Protein AF-A0A9X0GAI3-F1 (afdb_monomer)

Radius of gyration: 26.81 Å; Cα contacts (8 Å, |Δi|>4): 222; chains: 1; bounding box: 51×30×82 Å

pLDDT: mean 95.42, std 4.91, range [60.75, 98.5]

Mean predicted aligned error: 5.27 Å

Organism: Bacillus cereus (NCBI:txid1396)

Structure (mmCIF, N/CA/C/O backbone):
data_AF-A0A9X0GAI3-F1
#
_entry.id   AF-A0A9X0GAI3-F1
#
loop_
_atom_site.group_PDB
_atom_site.id
_atom_site.type_symbol
_atom_site.label_atom_id
_atom_site.label_alt_id
_atom_site.label_comp_id
_atom_site.label_asym_id
_atom_site.label_entity_id
_atom_site.label_seq_id
_atom_site.pdbx_PDB_ins_code
_atom_site.Cartn_x
_atom_site.Cartn_y
_atom_site.Cartn_z
_atom_site.occupancy
_atom_site.B_iso_or_equiv
_atom_site.auth_seq_id
_atom_site.auth_comp_id
_atom_site.auth_asym_id
_atom_site.auth_atom_id
_atom_site.pdbx_PDB_model_num
ATOM 1 N N . MET A 1 1 ? -2.674 -3.480 44.545 1.00 64.19 1 MET A N 1
ATOM 2 C CA . MET A 1 1 ? -3.752 -3.477 43.538 1.00 64.19 1 MET A CA 1
ATOM 3 C C . MET A 1 1 ? -3.416 -4.522 42.493 1.00 64.19 1 MET A C 1
ATOM 5 O O . MET A 1 1 ? -2.247 -4.617 42.133 1.00 64.19 1 MET A O 1
ATOM 9 N N . ASN A 1 2 ? -4.380 -5.349 42.086 1.00 85.00 2 ASN A N 1
ATOM 10 C CA . ASN A 1 2 ? -4.152 -6.353 41.046 1.00 85.00 2 ASN A CA 1
ATOM 11 C C . ASN A 1 2 ? -3.704 -5.646 39.747 1.00 85.00 2 ASN A C 1
ATOM 13 O O . ASN A 1 2 ? -4.375 -4.708 39.315 1.00 85.00 2 ASN A O 1
ATOM 17 N N . LYS A 1 3 ? -2.564 -6.062 39.170 1.00 90.12 3 LYS A N 1
ATOM 18 C CA 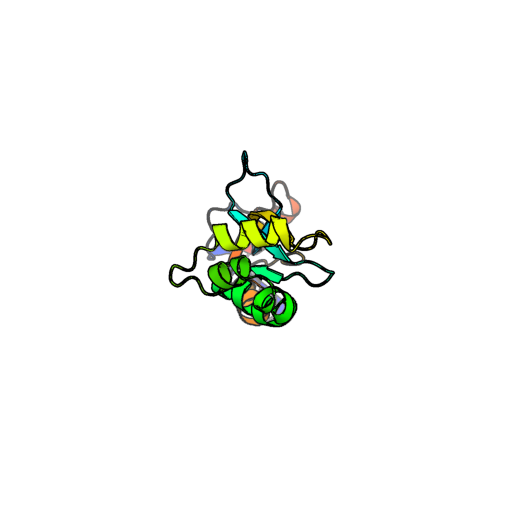. LYS A 1 3 ? -1.995 -5.469 37.945 1.00 90.12 3 LYS A CA 1
ATOM 19 C C . LYS A 1 3 ? -2.992 -5.502 36.786 1.00 90.12 3 LYS A C 1
ATOM 21 O O . LYS A 1 3 ? -3.063 -4.537 36.037 1.00 90.12 3 LYS A O 1
ATOM 26 N N . ASP A 1 4 ? -3.813 -6.545 36.715 1.00 92.19 4 ASP A N 1
ATOM 27 C CA . ASP A 1 4 ? -4.820 -6.702 35.665 1.00 92.19 4 ASP A CA 1
ATOM 28 C C . ASP A 1 4 ? -5.948 -5.671 35.805 1.00 92.19 4 ASP A C 1
ATOM 30 O O . ASP A 1 4 ? -6.434 -5.134 34.816 1.00 92.19 4 ASP A O 1
ATOM 34 N N . ILE A 1 5 ? -6.339 -5.330 37.039 1.00 92.12 5 ILE A N 1
ATOM 35 C CA . ILE A 1 5 ? -7.348 -4.286 37.274 1.00 92.12 5 ILE A CA 1
ATOM 36 C C . ILE A 1 5 ? -6.785 -2.911 36.941 1.00 92.12 5 ILE A C 1
ATOM 38 O O . ILE A 1 5 ? -7.499 -2.090 36.373 1.00 92.12 5 ILE A O 1
ATOM 42 N N . GLN A 1 6 ? -5.515 -2.656 37.271 1.00 92.69 6 GLN A N 1
ATOM 43 C CA . GLN A 1 6 ? -4.881 -1.401 36.877 1.00 92.69 6 GLN A CA 1
ATOM 44 C C . GLN A 1 6 ? -4.830 -1.266 35.352 1.00 92.69 6 GLN A C 1
ATOM 46 O O . GLN A 1 6 ? -5.218 -0.226 34.831 1.00 92.69 6 GLN A O 1
ATOM 51 N N . PHE A 1 7 ? -4.447 -2.335 34.651 1.00 95.00 7 PHE A N 1
ATOM 52 C CA . PHE A 1 7 ? -4.476 -2.385 33.191 1.00 95.00 7 PHE A CA 1
ATOM 53 C C . PHE A 1 7 ? -5.874 -2.080 32.628 1.00 95.00 7 PHE A C 1
ATOM 55 O O . PHE A 1 7 ? -6.005 -1.259 31.727 1.00 95.00 7 PHE A O 1
ATOM 62 N N . LEU A 1 8 ? -6.936 -2.680 33.180 1.00 95.50 8 LEU A N 1
ATOM 63 C CA . LEU A 1 8 ? -8.310 -2.437 32.718 1.00 95.50 8 LEU A CA 1
ATOM 64 C C . LEU A 1 8 ? -8.774 -0.990 32.947 1.00 95.50 8 LEU A C 1
ATOM 66 O O . LEU A 1 8 ? -9.491 -0.449 32.107 1.00 95.50 8 LEU A O 1
ATOM 70 N N . LYS A 1 9 ? -8.345 -0.349 34.042 1.00 94.25 9 LYS A N 1
ATOM 71 C CA . LYS A 1 9 ? -8.618 1.073 34.312 1.00 94.25 9 LYS A CA 1
ATOM 72 C C . LYS A 1 9 ? -7.921 1.989 33.306 1.00 94.25 9 LYS A C 1
ATOM 74 O O . LYS A 1 9 ?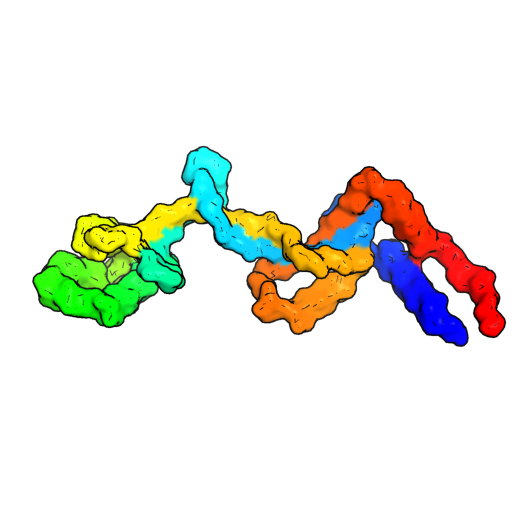 -8.551 2.898 32.772 1.00 94.25 9 LYS A O 1
ATOM 79 N N . GLU A 1 10 ? -6.642 1.736 33.036 1.00 95.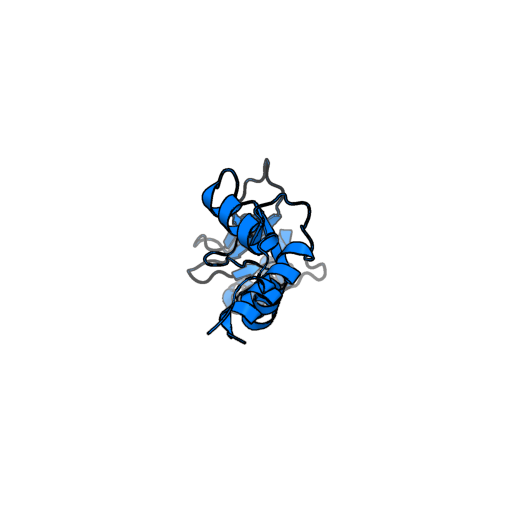69 10 GLU A N 1
ATOM 80 C CA . GLU A 1 10 ? -5.863 2.485 32.040 1.00 95.69 10 GLU A CA 1
ATOM 81 C C . GLU A 1 10 ? -6.465 2.315 30.640 1.00 95.69 10 GLU A C 1
ATOM 83 O O . GLU A 1 10 ? -6.715 3.301 29.946 1.00 95.69 10 GLU A O 1
ATOM 88 N N . LEU A 1 11 ? -6.814 1.078 30.273 1.00 96.88 11 LEU A N 1
ATOM 89 C CA . LEU A 1 11 ? -7.469 0.770 29.006 1.00 96.88 11 LEU A CA 1
ATOM 90 C C . LEU A 1 11 ? -8.836 1.461 28.881 1.00 96.88 11 LEU A C 1
ATOM 92 O O . LEU A 1 11 ? -9.132 2.031 27.836 1.00 96.88 11 LEU A O 1
ATOM 96 N N . GLN A 1 12 ? -9.671 1.456 29.926 1.00 96.88 12 GLN A N 1
ATOM 97 C CA . GLN A 1 12 ? -10.958 2.165 29.923 1.00 96.88 12 GLN A CA 1
ATOM 98 C C . GLN A 1 12 ? -10.781 3.668 29.670 1.00 96.88 12 GLN A C 1
ATOM 100 O O . GLN A 1 12 ? -11.521 4.260 28.876 1.00 96.88 12 GLN A O 1
ATOM 105 N N . GLN A 1 13 ? -9.806 4.290 30.340 1.00 96.44 13 GLN A N 1
ATOM 106 C CA . GLN A 1 1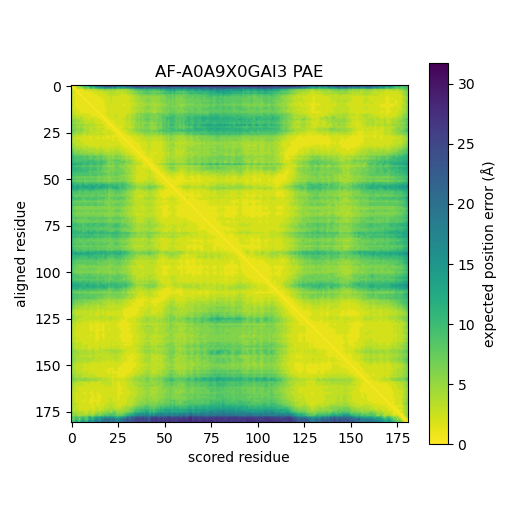3 ? -9.509 5.707 30.158 1.00 96.44 13 GLN A CA 1
ATOM 107 C C . GLN A 1 13 ? -9.110 5.997 28.707 1.00 96.44 13 GLN A C 1
ATOM 109 O O . GLN A 1 13 ? -9.590 6.964 28.117 1.00 96.44 13 GLN A O 1
ATOM 114 N N . GLU A 1 14 ? -8.280 5.150 28.106 1.00 97.00 14 GLU A N 1
ATOM 115 C CA . GLU A 1 14 ? -7.865 5.314 26.715 1.00 97.00 14 GLU A CA 1
ATOM 116 C C . GLU A 1 14 ? -9.021 5.087 25.730 1.00 97.00 14 GLU A C 1
ATOM 118 O O . GLU A 1 14 ? -9.251 5.919 24.852 1.00 97.00 14 GLU A O 1
ATOM 123 N N . LEU A 1 15 ? -9.817 4.027 25.912 1.00 96.12 15 LEU A N 1
ATOM 124 C CA . LEU A 1 15 ? -10.955 3.707 25.043 1.00 96.12 15 LEU A CA 1
ATOM 125 C C . LEU A 1 15 ? -11.987 4.841 24.965 1.00 96.12 15 LEU A C 1
ATOM 127 O O . LEU A 1 15 ? -12.544 5.094 23.896 1.00 96.12 15 LEU A O 1
ATOM 131 N N . THR A 1 16 ? -12.214 5.536 26.081 1.00 95.12 16 THR A N 1
ATOM 132 C CA . THR A 1 16 ? -13.209 6.613 26.200 1.00 95.12 16 THR A CA 1
ATOM 133 C C . THR A 1 16 ? -12.697 7.988 25.760 1.00 95.12 16 THR A C 1
ATOM 135 O O . THR A 1 16 ? -13.513 8.880 25.521 1.00 95.12 16 THR A O 1
ATOM 138 N N . THR A 1 17 ? -11.377 8.176 25.630 1.00 95.56 17 THR A N 1
ATOM 139 C CA . THR A 1 17 ? -10.763 9.486 25.323 1.00 95.56 17 THR A CA 1
ATOM 140 C C . THR A 1 17 ? -10.032 9.548 23.987 1.00 95.56 17 THR A C 1
ATOM 142 O O . THR A 1 17 ? -9.829 10.647 23.470 1.00 95.56 17 THR A O 1
ATOM 145 N N . GLN A 1 18 ? -9.647 8.407 23.411 1.00 95.44 18 GLN A N 1
ATOM 146 C CA . GLN A 1 18 ? -8.985 8.367 22.111 1.00 95.44 18 GLN A CA 1
ATOM 147 C C . GLN A 1 18 ? -9.849 8.969 20.990 1.00 95.44 18 GLN A C 1
ATOM 149 O O . GLN A 1 18 ? -11.082 8.932 21.019 1.00 95.44 18 GLN A O 1
ATOM 154 N N . GLU A 1 19 ? -9.182 9.496 19.961 1.00 94.31 19 GLU A N 1
ATOM 155 C CA . GLU A 1 19 ? -9.832 9.960 18.733 1.00 94.31 19 GLU A CA 1
ATOM 156 C C . GLU A 1 19 ? -10.613 8.825 18.057 1.00 94.31 19 GLU A C 1
ATOM 158 O O . GLU A 1 19 ? -10.325 7.648 18.247 1.00 94.31 19 GLU A O 1
ATOM 163 N N . THR A 1 20 ? -11.611 9.166 17.246 1.00 94.25 20 THR A N 1
ATOM 164 C CA . THR A 1 20 ? -12.480 8.168 16.599 1.00 94.25 20 THR A CA 1
ATOM 165 C C . THR A 1 20 ? -12.209 8.001 15.108 1.00 94.25 20 THR A C 1
ATOM 167 O O . THR A 1 20 ? -12.752 7.081 14.504 1.00 94.25 20 THR A O 1
ATOM 170 N N . ASP A 1 21 ? -11.434 8.912 14.512 1.00 94.19 21 ASP A N 1
ATOM 171 C CA . ASP A 1 21 ? -11.226 9.075 13.065 1.00 94.19 21 ASP A CA 1
ATOM 172 C C . ASP A 1 21 ? -12.536 9.058 12.253 1.00 94.19 21 ASP A C 1
ATOM 174 O O . ASP A 1 21 ? -12.580 8.626 11.107 1.00 94.19 21 ASP A O 1
ATOM 178 N N . GLY A 1 22 ? -13.628 9.541 12.862 1.00 93.56 22 GLY A N 1
ATOM 179 C CA . GLY A 1 22 ? -14.959 9.583 12.250 1.00 93.56 22 GLY A CA 1
ATOM 180 C C . GLY A 1 22 ? -15.741 8.265 12.312 1.00 93.56 22 GLY A C 1
ATOM 181 O O . GLY A 1 22 ? -16.886 8.225 11.861 1.00 93.56 22 GLY A O 1
ATOM 182 N N . ASN A 1 23 ? -15.184 7.205 12.904 1.00 95.12 23 ASN A N 1
ATOM 183 C CA . ASN A 1 23 ? -15.825 5.893 12.966 1.00 95.12 23 ASN A CA 1
ATOM 184 C C . ASN A 1 23 ? -16.748 5.723 14.183 1.00 95.12 23 ASN A C 1
ATOM 186 O O . ASN A 1 23 ? -16.509 6.230 15.284 1.00 95.12 23 ASN A O 1
ATOM 190 N N . ALA A 1 24 ? -17.797 4.918 14.009 1.00 93.25 24 ALA A N 1
ATOM 191 C CA . ALA A 1 24 ? -18.711 4.538 15.084 1.00 93.25 24 ALA A CA 1
ATOM 192 C C . ALA A 1 24 ? -18.150 3.383 15.933 1.00 93.25 24 ALA A C 1
ATOM 194 O O . ALA A 1 24 ? -17.407 2.539 15.426 1.00 93.25 24 ALA A O 1
ATOM 195 N N . SER A 1 25 ? -18.543 3.323 17.209 1.00 91.81 25 SER A N 1
ATOM 196 C CA . SER A 1 25 ? -18.307 2.156 18.071 1.00 91.81 25 SER A CA 1
ATOM 197 C C . SER A 1 25 ? -19.105 0.934 17.579 1.00 91.81 25 SER A C 1
ATOM 199 O O . SER A 1 25 ? -20.168 1.115 16.980 1.00 91.81 25 SER A O 1
ATOM 201 N N . PRO A 1 26 ? -18.654 -0.305 17.859 1.00 95.81 26 PRO A N 1
ATOM 202 C CA . PRO A 1 26 ? -17.363 -0.676 18.451 1.00 95.81 26 PRO A CA 1
ATOM 203 C C . PRO A 1 26 ? -16.191 -0.474 17.478 1.00 95.81 26 PRO A C 1
ATOM 205 O O . PRO A 1 26 ? -16.237 -0.954 16.344 1.00 95.81 26 PRO A O 1
ATOM 208 N N . ARG A 1 27 ? -15.138 0.216 17.928 1.00 96.00 27 ARG A N 1
ATOM 209 C CA . ARG A 1 27 ? -13.946 0.519 17.121 1.00 96.00 27 ARG A CA 1
ATOM 210 C C . ARG A 1 27 ? -12.770 -0.363 17.512 1.00 96.00 27 ARG A C 1
ATOM 212 O O . ARG A 1 27 ? -12.605 -0.700 18.679 1.00 96.00 27 ARG A O 1
ATOM 219 N N . PHE A 1 28 ? -11.944 -0.673 16.530 1.00 97.31 28 PHE A N 1
ATOM 220 C CA . PHE A 1 28 ? -10.599 -1.200 16.714 1.00 97.31 28 PHE A CA 1
ATOM 221 C C . PHE A 1 28 ? -9.678 -0.547 15.687 1.00 97.31 28 PHE A C 1
ATOM 223 O O . PHE A 1 28 ? -10.140 0.071 14.723 1.00 97.31 28 PHE A O 1
ATOM 230 N N . TRP A 1 29 ? -8.380 -0.670 15.905 1.00 98.44 29 TRP A N 1
ATOM 231 C CA . TRP A 1 29 ? -7.360 -0.047 15.082 1.00 98.44 29 TRP A CA 1
ATOM 232 C C . TRP A 1 29 ? -6.579 -1.093 14.314 1.00 98.44 29 TRP A C 1
ATOM 234 O O . TRP A 1 29 ? -6.319 -2.189 14.805 1.00 98.44 29 TRP A O 1
ATOM 244 N N . VAL A 1 30 ? -6.199 -0.729 13.101 1.00 98.44 30 VAL A N 1
ATOM 245 C CA . VAL A 1 30 ? -5.350 -1.518 12.211 1.00 98.44 30 VAL A CA 1
ATOM 246 C C . VAL A 1 30 ? -4.319 -0.597 11.576 1.00 98.44 30 VAL A C 1
ATOM 248 O O . VAL A 1 30 ? -4.389 0.629 11.730 1.00 98.44 30 VAL A O 1
ATOM 251 N N . ILE A 1 31 ? -3.372 -1.172 10.842 1.00 98.50 31 ILE A N 1
ATOM 252 C CA . ILE A 1 31 ? -2.498 -0.389 9.973 1.00 98.50 31 ILE A CA 1
ATOM 253 C C . ILE A 1 31 ? -3.083 -0.391 8.566 1.00 98.50 31 ILE A C 1
ATOM 255 O O . ILE A 1 31 ? -3.425 -1.446 8.030 1.00 98.50 31 ILE A O 1
ATOM 259 N N . LYS A 1 32 ? -3.199 0.796 7.969 1.00 98.38 32 LYS A N 1
ATOM 260 C CA . LYS A 1 32 ? -3.465 0.948 6.542 1.00 98.38 32 LYS A CA 1
ATOM 261 C C . LYS A 1 32 ? -2.177 1.360 5.852 1.00 98.38 32 LYS A C 1
ATOM 263 O O . LYS A 1 32 ? -1.527 2.312 6.282 1.00 98.38 32 LYS A O 1
ATOM 268 N N . ASP A 1 33 ? -1.846 0.649 4.789 1.00 98.50 33 ASP A N 1
ATOM 269 C CA . ASP A 1 33 ? -0.680 0.914 3.957 1.00 98.50 33 ASP A CA 1
ATOM 270 C C . ASP A 1 33 ? -1.089 0.948 2.477 1.00 98.50 33 ASP A C 1
ATOM 272 O O . ASP A 1 33 ? -2.272 0.795 2.152 1.00 98.50 33 ASP A O 1
ATOM 276 N N . TYR A 1 34 ? -0.136 1.202 1.589 1.00 97.38 34 TYR A N 1
ATOM 277 C CA . TYR A 1 34 ? -0.353 1.403 0.164 1.00 97.38 34 TYR A CA 1
ATOM 278 C C . TYR A 1 34 ? 0.623 0.566 -0.656 1.00 97.38 34 TYR A C 1
ATOM 280 O O . TYR A 1 34 ? 1.742 0.294 -0.228 1.00 97.38 34 TYR A O 1
ATOM 288 N N . ARG A 1 35 ? 0.183 0.137 -1.835 1.00 95.19 35 ARG A N 1
ATOM 289 C CA . ARG A 1 35 ? 0.994 -0.627 -2.787 1.00 95.19 35 ARG A CA 1
ATOM 290 C C . ARG A 1 35 ? 0.582 -0.297 -4.214 1.00 95.19 35 ARG A C 1
ATOM 292 O O . ARG A 1 35 ? -0.577 0.047 -4.444 1.00 95.19 35 ARG A O 1
ATOM 299 N N . MET A 1 36 ? 1.503 -0.463 -5.153 1.00 93.81 36 MET A N 1
ATOM 300 C CA . MET A 1 36 ? 1.183 -0.415 -6.578 1.00 93.81 36 MET A CA 1
ATOM 301 C C . MET A 1 36 ? 0.613 -1.765 -7.017 1.00 93.81 36 MET A C 1
ATOM 303 O O . MET A 1 36 ? 1.138 -2.818 -6.648 1.00 93.81 36 MET A O 1
ATOM 307 N N . VAL A 1 37 ? -0.492 -1.740 -7.760 1.00 94.88 37 VAL A N 1
ATOM 308 C CA . VAL A 1 37 ? -1.132 -2.936 -8.326 1.00 94.88 37 VAL A CA 1
ATOM 309 C C . VAL A 1 37 ? -1.537 -2.692 -9.779 1.00 94.88 37 VAL A C 1
ATOM 311 O O . VAL A 1 37 ? -1.887 -1.556 -10.111 1.00 94.88 37 VAL A O 1
ATOM 314 N N . PRO A 1 38 ? -1.577 -3.743 -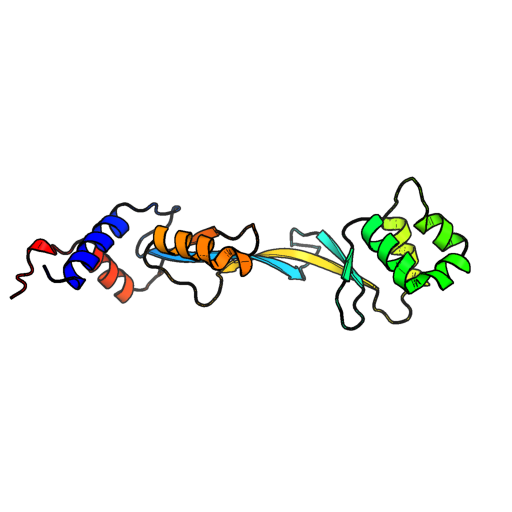10.622 1.00 95.06 38 PRO A N 1
ATOM 315 C CA . PRO A 1 38 ? -2.138 -3.640 -11.962 1.00 95.06 38 PRO A CA 1
ATOM 316 C C . PRO A 1 38 ? -3.569 -3.105 -11.938 1.00 95.06 38 PRO A C 1
ATOM 318 O O . PRO A 1 38 ? -4.390 -3.489 -11.096 1.00 95.06 38 PRO A O 1
ATOM 321 N N . ALA A 1 39 ? -3.866 -2.216 -12.875 1.00 95.81 39 ALA A N 1
ATOM 322 C CA . ALA A 1 39 ? -5.103 -1.459 -12.937 1.00 95.81 39 ALA A CA 1
ATOM 323 C C . ALA A 1 39 ? -5.643 -1.377 -14.368 1.00 95.81 39 ALA A C 1
ATOM 325 O O . ALA A 1 39 ? -5.013 -1.827 -15.323 1.00 95.81 39 ALA A O 1
ATOM 326 N N . ASN A 1 40 ? -6.840 -0.807 -14.527 1.00 95.06 40 ASN A N 1
ATOM 327 C CA . ASN A 1 40 ? -7.416 -0.574 -15.847 1.00 95.06 40 ASN A CA 1
ATOM 328 C C . ASN A 1 40 ? -7.388 0.907 -16.241 1.00 95.06 40 ASN A C 1
ATOM 330 O O . ASN A 1 40 ? -8.050 1.730 -15.611 1.00 95.06 40 ASN A O 1
ATOM 334 N N . GLU A 1 41 ? -6.736 1.206 -17.361 1.00 94.94 41 GLU A N 1
ATOM 335 C CA . GLU A 1 41 ? -6.584 2.556 -17.927 1.00 94.94 41 GLU A CA 1
ATOM 336 C C . GLU A 1 41 ? -7.905 3.333 -18.130 1.00 94.94 41 GLU A C 1
ATOM 338 O O . GLU A 1 41 ? -7.911 4.561 -18.146 1.00 94.94 41 GLU A O 1
ATOM 343 N N . LYS A 1 42 ? -9.051 2.651 -18.306 1.00 95.06 42 LYS A N 1
ATOM 344 C CA . LYS A 1 42 ? -10.318 3.303 -18.693 1.00 95.06 42 LYS A CA 1
ATOM 345 C C . LYS A 1 42 ? -11.136 3.814 -17.518 1.00 95.06 42 LYS A C 1
A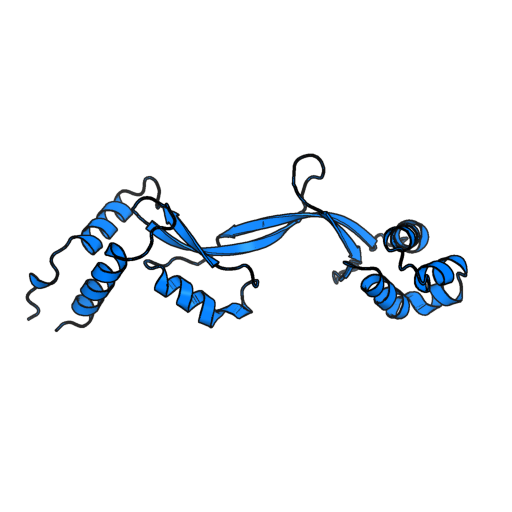TOM 347 O O . LYS A 1 42 ? -12.045 4.619 -17.727 1.00 95.06 42 LYS A O 1
ATOM 352 N N . TYR A 1 43 ? -10.906 3.292 -16.318 1.00 94.00 43 TYR A N 1
ATOM 353 C CA . TYR A 1 43 ? -11.752 3.599 -15.162 1.00 94.00 43 TYR A CA 1
ATOM 354 C C . TYR A 1 43 ? -11.016 3.659 -13.826 1.00 94.00 43 TYR A C 1
ATOM 356 O O . TYR A 1 43 ? -11.615 4.102 -12.846 1.00 94.00 43 TYR A O 1
ATOM 364 N N . ASP A 1 44 ? -9.753 3.244 -13.767 1.00 95.69 44 ASP A N 1
ATOM 365 C CA . ASP A 1 44 ? -8.907 3.503 -12.613 1.00 95.69 44 ASP A CA 1
ATOM 366 C C . ASP A 1 44 ? -8.104 4.795 -12.811 1.00 95.69 44 ASP A C 1
ATOM 368 O O . ASP A 1 44 ? -7.769 5.185 -13.926 1.00 95.69 44 ASP A O 1
ATOM 372 N N . SER A 1 45 ? -7.794 5.461 -11.700 1.00 94.00 45 SER A N 1
ATOM 373 C CA . SER A 1 45 ? -6.833 6.563 -11.675 1.00 94.00 45 SER A CA 1
ATOM 374 C C . SER A 1 45 ? -5.468 5.980 -11.340 1.00 94.00 45 SER A C 1
ATOM 376 O O . SER A 1 45 ? -5.269 5.498 -10.225 1.00 94.00 45 SER A O 1
ATOM 378 N N . GLY A 1 46 ? -4.557 6.020 -12.299 1.00 94.19 46 GLY A N 1
ATOM 379 C CA . GLY A 1 46 ? -3.245 5.394 -12.218 1.00 94.19 46 GLY A CA 1
ATOM 380 C C . GLY A 1 46 ? -2.288 5.993 -13.238 1.00 94.19 46 GLY A C 1
ATOM 381 O O . GLY A 1 46 ? -2.603 7.007 -13.865 1.00 94.19 46 GLY A O 1
ATOM 382 N N . GLU A 1 47 ? -1.138 5.360 -13.388 1.00 93.62 47 GLU A N 1
ATOM 383 C CA . GLU A 1 47 ? -0.080 5.763 -14.307 1.00 93.62 47 GLU A CA 1
ATOM 384 C C . GLU A 1 47 ? 0.549 4.540 -14.972 1.00 93.62 47 GLU A C 1
ATOM 386 O O . GLU A 1 47 ? 0.422 3.414 -14.488 1.00 93.62 47 GLU A O 1
ATOM 391 N N . GLU A 1 48 ? 1.179 4.760 -16.119 1.00 94.00 48 GLU A N 1
ATOM 392 C CA . GLU A 1 48 ? 1.959 3.728 -16.791 1.00 94.00 48 GLU A CA 1
ATOM 393 C C . GLU A 1 48 ? 3.293 3.544 -16.068 1.00 94.00 48 GLU A C 1
ATOM 395 O O . GLU A 1 48 ? 4.012 4.505 -15.797 1.00 94.00 48 GLU A O 1
ATOM 400 N N . GLU A 1 49 ? 3.624 2.294 -15.772 1.00 95.00 49 GLU A N 1
ATOM 401 C CA . GLU A 1 49 ? 4.909 1.879 -15.237 1.00 95.00 49 GLU A CA 1
ATOM 402 C C . GLU A 1 49 ? 5.639 1.075 -16.310 1.00 95.00 49 GLU A C 1
ATOM 404 O O . GLU A 1 49 ? 5.125 0.078 -16.820 1.00 95.00 49 GLU A O 1
ATOM 409 N N . ARG A 1 50 ? 6.835 1.544 -16.660 1.00 97.00 50 ARG A N 1
ATOM 410 C CA . ARG A 1 50 ? 7.726 0.938 -17.650 1.00 97.00 50 ARG A CA 1
ATOM 411 C C . ARG A 1 50 ? 8.759 0.105 -16.924 1.00 97.00 50 ARG A C 1
ATOM 413 O O . ARG A 1 50 ? 9.353 0.587 -15.955 1.00 97.00 50 ARG A O 1
ATOM 420 N N . PHE A 1 51 ? 8.978 -1.124 -17.365 1.00 96.81 51 PHE A N 1
ATOM 421 C CA . PHE A 1 51 ? 9.863 -2.034 -16.653 1.00 96.81 51 PHE A CA 1
ATOM 422 C C . PHE A 1 51 ? 10.582 -3.013 -17.574 1.00 96.81 51 PHE A C 1
ATOM 424 O O . PHE A 1 51 ? 10.129 -3.308 -18.674 1.00 96.81 51 PHE A O 1
ATOM 431 N N . PHE A 1 52 ? 11.697 -3.534 -17.074 1.00 97.81 52 PHE A N 1
ATOM 432 C CA . PHE A 1 52 ? 12.374 -4.715 -17.589 1.00 97.81 52 PHE A CA 1
ATOM 433 C C . PHE A 1 52 ? 12.161 -5.874 -16.608 1.00 97.81 52 PHE A C 1
ATOM 435 O O . PHE A 1 52 ? 12.264 -5.678 -15.393 1.00 97.81 52 PHE A O 1
ATOM 442 N N . ASN A 1 53 ? 11.834 -7.068 -17.101 1.00 96.44 53 ASN A N 1
ATOM 443 C CA . ASN A 1 53 ? 11.612 -8.242 -16.259 1.00 96.44 53 ASN A CA 1
ATOM 444 C C . ASN A 1 53 ? 12.020 -9.553 -16.946 1.00 96.44 53 ASN A C 1
ATOM 446 O O . ASN A 1 53 ? 11.211 -10.199 -17.614 1.00 96.44 53 ASN A O 1
ATOM 450 N N . ASP A 1 54 ? 13.249 -9.990 -16.693 1.00 95.75 54 ASP A N 1
ATOM 451 C CA . ASP A 1 54 ? 13.790 -11.301 -17.082 1.00 95.75 54 ASP A CA 1
ATOM 452 C C . ASP A 1 54 ? 13.669 -12.367 -15.969 1.00 95.75 54 ASP A C 1
ATOM 454 O O . ASP A 1 54 ? 14.165 -13.491 -16.091 1.00 95.75 54 ASP A O 1
ATOM 458 N N . GLY A 1 55 ? 12.999 -12.018 -14.868 1.00 94.88 55 GLY A N 1
ATOM 459 C CA . GLY A 1 55 ? 13.026 -12.739 -13.597 1.00 94.88 55 GLY A CA 1
ATOM 460 C C . GLY A 1 55 ? 13.340 -11.813 -12.422 1.00 94.88 55 GLY A C 1
ATOM 461 O O . GLY A 1 55 ? 12.810 -12.046 -11.332 1.00 94.88 55 GLY A O 1
ATOM 462 N N . ASP A 1 56 ? 14.107 -10.746 -12.665 1.00 93.81 56 ASP A N 1
ATOM 463 C CA . ASP A 1 56 ? 14.360 -9.660 -11.721 1.00 93.81 56 ASP A CA 1
ATOM 464 C C . ASP A 1 56 ? 13.732 -8.353 -12.239 1.00 93.81 56 ASP A C 1
ATOM 466 O O . ASP A 1 56 ? 14.150 -7.776 -13.239 1.00 93.81 56 ASP A O 1
ATOM 470 N N . LEU A 1 57 ? 12.683 -7.881 -11.557 1.00 94.19 57 LEU A N 1
ATOM 471 C CA . LEU A 1 57 ? 11.931 -6.696 -11.977 1.00 94.19 57 LEU A CA 1
ATOM 472 C C . LEU A 1 57 ? 12.725 -5.405 -11.723 1.00 94.19 57 LEU A C 1
ATOM 474 O O . LEU A 1 57 ? 13.048 -5.088 -10.575 1.00 94.19 57 LEU A O 1
ATOM 478 N N . VAL A 1 58 ? 12.920 -4.615 -12.778 1.00 96.69 58 VAL A N 1
ATOM 479 C CA . VAL A 1 58 ? 13.497 -3.265 -12.736 1.00 96.69 58 VAL A CA 1
ATOM 480 C C . VAL A 1 58 ? 12.489 -2.275 -13.314 1.00 96.69 58 VAL A C 1
ATOM 482 O O . VAL A 1 58 ? 12.074 -2.417 -14.460 1.00 96.69 58 VAL A O 1
ATOM 485 N N . THR A 1 59 ? 12.089 -1.269 -12.536 1.00 96.06 59 THR A N 1
ATOM 486 C CA . THR A 1 59 ? 11.162 -0.212 -12.974 1.00 96.06 59 THR A CA 1
ATOM 487 C C . THR A 1 59 ? 11.917 1.057 -13.363 1.00 96.06 59 THR A C 1
ATOM 489 O O . THR A 1 59 ? 12.915 1.418 -12.739 1.00 96.06 59 THR A O 1
ATOM 492 N N . PHE A 1 60 ? 11.418 1.765 -14.376 1.00 97.06 60 PHE A N 1
ATOM 493 C CA . PHE A 1 60 ? 12.013 2.998 -14.889 1.00 97.06 60 PHE A CA 1
ATOM 494 C C . PHE A 1 60 ? 11.045 4.165 -14.700 1.00 97.06 60 PHE A C 1
ATOM 496 O O . PHE A 1 60 ? 10.001 4.233 -15.349 1.00 97.06 60 PHE A O 1
ATOM 503 N N . HIS A 1 61 ? 11.392 5.109 -13.824 1.00 93.50 61 HIS A N 1
ATOM 504 C CA . HIS A 1 61 ? 10.535 6.260 -13.519 1.00 93.50 61 HIS A CA 1
ATOM 505 C C . HIS A 1 61 ? 10.975 7.536 -14.244 1.00 93.50 61 HIS A C 1
ATOM 507 O O . HIS A 1 61 ? 10.209 8.495 -14.347 1.00 93.50 61 HIS A O 1
ATOM 513 N N . LYS A 1 62 ? 12.216 7.574 -14.732 1.00 96.12 62 LYS A N 1
ATOM 514 C CA . LYS A 1 62 ? 12.798 8.709 -15.457 1.00 96.12 62 LYS A CA 1
ATOM 515 C C . LYS A 1 62 ? 13.834 8.237 -16.473 1.00 96.12 62 LYS A C 1
ATOM 517 O O . LYS A 1 62 ? 14.384 7.144 -16.359 1.00 96.12 62 LYS A O 1
ATOM 522 N N . PHE A 1 63 ? 14.161 9.122 -17.414 1.00 97.94 63 PHE A N 1
ATOM 523 C CA . PHE A 1 63 ? 15.157 8.893 -18.462 1.00 97.94 63 PHE A CA 1
ATOM 524 C C . PHE A 1 63 ? 16.482 8.336 -17.930 1.00 97.94 63 PHE A C 1
ATOM 526 O O . PHE A 1 63 ? 17.001 7.372 -18.482 1.00 97.94 63 PHE A O 1
ATOM 533 N N . SER A 1 64 ? 17.004 8.902 -16.834 1.00 97.31 64 SER A N 1
ATOM 534 C CA . SER A 1 64 ? 18.275 8.451 -16.261 1.00 97.31 64 SER A CA 1
ATOM 535 C C . SER A 1 64 ? 18.245 6.990 -15.808 1.00 97.31 64 SER A C 1
ATOM 537 O O . SER A 1 64 ? 19.259 6.324 -15.943 1.00 97.31 64 SER A O 1
ATOM 539 N N . ASP A 1 65 ? 17.110 6.489 -15.300 1.00 97.56 65 ASP A N 1
ATOM 540 C CA . ASP A 1 65 ? 17.005 5.102 -14.819 1.00 97.56 65 ASP A CA 1
ATOM 541 C C . ASP A 1 65 ? 17.189 4.124 -15.985 1.00 97.56 65 ASP A C 1
ATOM 543 O O . ASP A 1 65 ? 17.993 3.197 -15.919 1.00 97.56 65 ASP A O 1
ATOM 547 N N . LEU A 1 66 ? 16.468 4.372 -17.084 1.00 97.94 66 LEU A N 1
ATOM 548 C CA . LEU A 1 66 ? 16.566 3.562 -18.295 1.00 97.94 66 LEU A CA 1
ATOM 549 C C . LEU A 1 66 ? 17.936 3.714 -18.954 1.00 97.94 66 LEU A C 1
ATOM 551 O O . LEU A 1 66 ? 18.523 2.726 -19.376 1.00 97.94 66 LEU A O 1
ATOM 555 N N . LYS A 1 67 ? 18.470 4.936 -19.019 1.00 98.19 67 LYS A N 1
ATOM 556 C CA . LYS A 1 67 ? 19.809 5.184 -19.554 1.00 98.19 67 LYS A CA 1
ATOM 557 C C . LYS A 1 67 ? 20.875 4.390 -18.803 1.00 98.19 67 LYS A C 1
ATOM 559 O O . LYS A 1 67 ? 21.663 3.711 -19.448 1.00 98.19 67 LYS A O 1
ATOM 564 N N . GLU A 1 68 ? 20.912 4.495 -17.475 1.00 98.19 68 GLU A N 1
ATOM 565 C CA . GLU A 1 68 ? 21.904 3.800 -16.648 1.00 98.19 68 GLU A CA 1
ATOM 566 C C . GLU A 1 68 ? 21.811 2.283 -16.858 1.00 98.19 68 GLU A C 1
ATOM 568 O O . GLU A 1 68 ? 22.830 1.622 -17.041 1.00 98.19 68 GLU A O 1
ATOM 573 N N . PHE A 1 69 ? 20.589 1.749 -16.940 1.00 98.00 69 PHE A N 1
ATOM 574 C CA . PHE A 1 69 ? 20.353 0.341 -17.250 1.00 98.00 69 PHE A CA 1
ATOM 575 C C . PHE A 1 69 ? 20.871 -0.055 -18.643 1.00 98.00 69 PHE A C 1
ATOM 577 O O . PHE A 1 69 ? 21.575 -1.052 -18.783 1.00 98.00 69 PHE A O 1
ATOM 584 N N . LEU A 1 70 ? 20.576 0.730 -19.682 1.00 97.94 70 LEU A N 1
ATOM 585 C CA . LEU A 1 70 ? 21.057 0.447 -21.037 1.00 97.94 70 LEU A CA 1
ATOM 586 C C . LEU A 1 70 ? 22.586 0.561 -21.138 1.00 97.94 70 LEU A C 1
ATOM 588 O O . LEU A 1 70 ? 23.212 -0.264 -21.792 1.00 97.94 70 LEU A O 1
ATOM 592 N N . GLU A 1 71 ? 23.211 1.534 -20.472 1.00 98.00 71 GLU A N 1
ATOM 593 C CA . GLU A 1 71 ? 24.675 1.658 -20.431 1.00 98.00 71 GLU A CA 1
ATOM 594 C C . GLU A 1 71 ? 25.340 0.472 -19.712 1.00 98.00 71 GLU A C 1
ATOM 596 O O . GLU A 1 71 ? 26.454 0.088 -20.068 1.00 98.00 71 GLU A O 1
ATOM 601 N N . GLU A 1 72 ? 24.680 -0.123 -18.716 1.00 97.81 72 GLU A N 1
ATOM 602 C CA . GLU A 1 72 ? 25.200 -1.284 -17.989 1.00 97.81 72 GLU A CA 1
ATOM 603 C C . GLU A 1 72 ? 25.018 -2.595 -18.766 1.00 97.81 72 GLU A C 1
ATOM 605 O O . GLU A 1 72 ? 25.963 -3.381 -18.871 1.00 97.81 72 GLU A O 1
ATOM 610 N N . TYR A 1 73 ? 23.828 -2.827 -19.326 1.00 96.44 73 TYR A N 1
ATOM 611 C CA . TYR A 1 73 ? 23.437 -4.131 -19.877 1.00 96.44 73 TYR A CA 1
ATOM 612 C C . TYR A 1 73 ? 23.419 -4.199 -21.410 1.00 96.44 73 TYR A C 1
ATOM 614 O O . TYR A 1 73 ? 23.524 -5.295 -21.951 1.00 96.44 73 TYR A O 1
ATOM 622 N N . TYR A 1 74 ? 23.336 -3.056 -22.099 1.00 96.38 74 TYR A N 1
ATOM 623 C CA . TYR A 1 74 ? 23.182 -2.942 -23.560 1.00 96.38 74 TYR A CA 1
ATOM 624 C C . TYR A 1 74 ? 24.234 -2.005 -24.190 1.00 96.38 74 TYR A C 1
ATOM 626 O O . TYR A 1 74 ? 23.986 -1.311 -25.178 1.00 96.38 74 TYR A O 1
ATOM 634 N N . SER A 1 75 ? 25.425 -1.922 -23.586 1.00 96.69 75 SER A N 1
ATOM 635 C CA . SER A 1 75 ? 26.494 -1.032 -24.070 1.00 96.69 75 SER A CA 1
ATOM 636 C C . SER A 1 75 ? 26.996 -1.386 -25.472 1.00 96.69 75 SER A C 1
ATOM 638 O O . SER A 1 75 ? 27.337 -0.480 -26.232 1.00 96.69 75 SER A O 1
ATOM 640 N N . GLU A 1 76 ? 27.012 -2.673 -25.833 1.00 96.81 76 GLU A N 1
ATOM 641 C CA . GLU A 1 76 ? 27.411 -3.124 -27.172 1.00 96.81 76 GLU A CA 1
ATOM 642 C C . GLU A 1 76 ? 26.404 -2.636 -28.224 1.00 96.81 76 GLU A C 1
ATOM 644 O O . GLU A 1 76 ? 26.795 -2.055 -29.236 1.00 96.81 76 GLU A O 1
ATOM 649 N N . GLU A 1 77 ? 25.106 -2.760 -27.945 1.00 96.81 77 GLU A N 1
ATOM 650 C CA . GLU A 1 77 ? 24.024 -2.276 -28.800 1.00 96.81 77 GLU A CA 1
ATOM 651 C C . GLU A 1 77 ? 24.062 -0.751 -28.954 1.00 96.81 77 GLU A C 1
ATOM 653 O O . GLU A 1 77 ? 23.856 -0.241 -30.054 1.00 96.81 77 GLU A O 1
ATOM 658 N N . ILE A 1 78 ? 24.379 -0.010 -27.885 1.00 96.81 78 ILE A N 1
ATOM 659 C CA . ILE A 1 78 ? 24.568 1.450 -27.946 1.00 96.81 78 ILE A CA 1
ATOM 660 C C . ILE A 1 78 ? 25.754 1.824 -28.849 1.00 96.81 78 ILE A C 1
ATOM 662 O O . ILE A 1 78 ? 25.699 2.828 -29.563 1.00 96.81 78 ILE A O 1
ATOM 666 N N . ASP A 1 79 ? 26.849 1.066 -28.806 1.00 96.31 79 ASP A N 1
ATOM 667 C CA . ASP A 1 79 ? 28.028 1.345 -29.630 1.00 96.31 79 ASP A CA 1
ATOM 668 C C . ASP A 1 79 ? 27.800 1.002 -31.111 1.00 96.31 79 ASP A C 1
ATOM 670 O O . ASP A 1 79 ? 28.336 1.691 -31.991 1.00 96.31 79 ASP A O 1
ATOM 674 N N . GLU A 1 80 ? 27.002 -0.031 -31.393 1.00 96.44 80 GLU A N 1
ATOM 675 C CA . GLU A 1 80 ? 26.690 -0.495 -32.747 1.00 96.44 80 GLU A CA 1
ATOM 676 C C . GLU A 1 80 ? 25.550 0.290 -33.417 1.00 96.44 80 GLU A C 1
ATOM 678 O O . GLU A 1 80 ? 25.603 0.520 -34.632 1.00 96.44 80 GLU A O 1
ATOM 683 N N . ASP A 1 81 ? 24.554 0.751 -32.655 1.00 96.88 81 ASP A N 1
ATOM 684 C CA . ASP A 1 81 ? 23.391 1.474 -33.169 1.00 96.88 81 ASP A CA 1
ATOM 685 C C . ASP A 1 81 ? 23.489 2.993 -32.928 1.00 96.88 81 ASP A C 1
ATOM 687 O O . ASP A 1 81 ? 23.333 3.522 -31.824 1.00 96.88 81 ASP A O 1
ATOM 691 N N . GLN A 1 82 ? 23.720 3.732 -34.018 1.00 96.19 82 GLN A N 1
ATOM 692 C CA . GLN A 1 82 ? 23.839 5.190 -33.981 1.00 96.19 82 GLN A CA 1
ATOM 693 C C . GLN A 1 82 ? 22.544 5.893 -33.537 1.00 96.19 82 GLN A C 1
ATOM 695 O O . GLN A 1 82 ? 22.625 6.960 -32.927 1.00 96.19 82 GLN A O 1
ATOM 700 N N . GLU A 1 83 ? 21.371 5.352 -33.865 1.00 97.12 83 GLU A N 1
ATOM 701 C CA . GLU A 1 83 ? 20.079 5.932 -33.494 1.00 97.12 83 GLU A CA 1
ATOM 702 C C . GLU A 1 83 ? 19.839 5.778 -31.992 1.00 97.12 83 GLU A C 1
ATOM 704 O O . GLU A 1 83 ? 19.596 6.780 -31.312 1.00 97.12 83 GLU A O 1
ATOM 709 N N . LEU A 1 84 ? 20.037 4.567 -31.459 1.00 97.38 84 LEU A N 1
ATOM 710 C CA . LEU A 1 84 ? 19.978 4.305 -30.021 1.00 97.38 84 LEU A CA 1
ATOM 711 C C . LEU A 1 84 ? 20.943 5.214 -29.259 1.00 97.38 84 LEU A C 1
ATOM 713 O O . LEU A 1 84 ? 20.561 5.853 -28.280 1.00 97.38 84 LEU A O 1
ATOM 717 N N . ARG A 1 85 ? 22.184 5.344 -29.740 1.00 97.50 85 ARG A N 1
ATOM 718 C CA . ARG A 1 85 ? 23.184 6.217 -29.119 1.00 97.50 85 ARG A CA 1
ATOM 719 C C . ARG A 1 85 ? 22.736 7.674 -29.047 1.00 97.50 85 ARG A C 1
ATOM 721 O O . ARG A 1 85 ? 22.993 8.340 -28.046 1.00 97.50 85 ARG A O 1
ATOM 728 N N . VAL A 1 86 ? 22.094 8.191 -30.094 1.00 97.38 86 VAL A N 1
ATOM 729 C CA . VAL A 1 86 ? 21.565 9.564 -30.092 1.00 97.38 86 VAL A CA 1
ATOM 730 C C . VAL A 1 86 ? 20.455 9.717 -29.055 1.00 97.38 86 VAL A C 1
ATOM 732 O O . VAL A 1 86 ? 20.443 10.725 -28.355 1.00 97.38 86 VAL A O 1
ATOM 735 N N . LEU A 1 87 ? 19.569 8.727 -28.919 1.00 97.69 87 LEU A N 1
ATOM 736 C CA . LEU A 1 87 ? 18.484 8.750 -27.935 1.00 97.69 87 LEU A CA 1
ATOM 737 C C . LEU A 1 87 ? 19.006 8.643 -26.494 1.00 97.69 87 LEU A C 1
ATOM 739 O O . LEU A 1 87 ? 18.585 9.408 -25.634 1.00 97.69 87 LEU A O 1
ATOM 743 N N . VAL A 1 88 ? 19.966 7.751 -26.233 1.00 97.50 88 VAL A N 1
ATOM 744 C CA . VAL A 1 88 ? 20.583 7.542 -24.907 1.00 97.50 88 VAL A CA 1
ATOM 745 C C . VAL A 1 88 ? 21.360 8.774 -24.425 1.00 97.50 88 VAL A C 1
ATOM 747 O O . VAL A 1 88 ? 21.401 9.070 -23.228 1.00 97.50 88 VAL A O 1
ATOM 750 N N . TYR A 1 89 ? 21.971 9.524 -25.344 1.00 96.88 89 TYR A N 1
ATOM 751 C CA . TYR A 1 89 ? 22.717 10.748 -25.037 1.00 96.88 89 TYR A CA 1
ATOM 752 C C . TYR A 1 89 ? 21.963 12.037 -25.409 1.00 96.88 89 TYR A C 1
ATOM 754 O O . TYR A 1 89 ? 22.597 13.085 -25.550 1.00 96.88 89 TYR A O 1
ATOM 762 N N . ASP A 1 90 ? 20.633 11.989 -25.541 1.00 93.50 90 ASP A N 1
ATOM 763 C CA . ASP A 1 90 ? 19.807 13.177 -25.783 1.00 93.50 90 ASP A CA 1
ATOM 764 C C . ASP A 1 90 ? 19.861 14.140 -24.586 1.00 93.50 90 ASP A C 1
ATOM 766 O O . ASP A 1 90 ? 19.442 13.813 -23.476 1.00 93.50 90 ASP A O 1
ATOM 770 N N . GLU A 1 91 ? 20.336 15.366 -24.823 1.00 94.00 91 GLU A N 1
ATOM 771 C CA . GLU A 1 91 ? 20.407 16.426 -23.808 1.00 94.00 91 GLU A CA 1
ATOM 772 C C . GLU A 1 91 ? 19.024 16.870 -23.302 1.00 94.00 91 GLU A C 1
ATOM 774 O O . GLU A 1 91 ? 18.929 17.472 -22.232 1.00 94.00 91 GLU A O 1
ATOM 779 N N . ASN A 1 92 ? 17.954 16.602 -24.060 1.00 96.00 92 ASN A N 1
ATOM 780 C CA . ASN A 1 92 ? 16.582 16.914 -23.653 1.00 96.00 92 ASN A CA 1
ATOM 781 C C . ASN A 1 92 ? 15.928 15.789 -22.840 1.00 96.00 92 ASN A C 1
ATOM 783 O O . ASN A 1 92 ? 14.792 15.969 -22.401 1.00 96.00 92 ASN A O 1
ATOM 787 N N . GLU A 1 93 ? 16.620 14.657 -22.657 1.00 96.00 93 GLU A N 1
ATOM 788 C CA . GLU A 1 93 ? 16.179 13.517 -21.845 1.00 96.00 93 GLU A CA 1
ATOM 789 C C . GLU A 1 93 ? 14.755 13.047 -22.193 1.00 96.00 93 GLU A C 1
ATOM 791 O O . GLU A 1 93 ? 13.907 12.835 -21.319 1.00 96.00 93 GLU A O 1
ATOM 796 N N . ARG A 1 94 ? 14.458 12.907 -23.494 1.00 96.44 94 ARG A N 1
ATOM 797 C CA . ARG A 1 94 ? 13.132 12.492 -23.974 1.00 96.44 94 ARG A CA 1
ATOM 798 C C . ARG A 1 94 ? 12.862 11.021 -23.657 1.00 96.44 94 ARG A C 1
ATOM 800 O O . ARG A 1 94 ? 13.116 10.131 -24.462 1.00 96.44 94 ARG A O 1
ATOM 807 N N . PHE A 1 95 ? 12.321 10.782 -22.464 1.00 96.81 95 PHE A N 1
ATOM 808 C CA . PHE A 1 95 ? 12.073 9.441 -21.933 1.00 96.81 95 PHE A CA 1
ATOM 809 C C . PHE A 1 95 ? 11.140 8.593 -22.801 1.00 96.81 95 PHE A C 1
ATOM 811 O O . PHE A 1 95 ? 11.427 7.421 -23.015 1.00 96.81 95 PHE A O 1
ATOM 818 N N . ASP A 1 96 ? 10.058 9.180 -23.316 1.00 96.44 96 ASP A N 1
ATOM 819 C CA . ASP A 1 96 ? 9.082 8.460 -24.144 1.00 96.44 96 ASP A CA 1
ATOM 820 C C . ASP A 1 96 ? 9.690 7.979 -25.464 1.00 96.44 96 ASP A C 1
ATOM 822 O O . ASP A 1 96 ? 9.507 6.823 -25.828 1.00 96.44 96 ASP A O 1
ATOM 826 N N . ASP A 1 97 ? 10.472 8.829 -26.134 1.00 97.44 97 ASP A N 1
ATOM 827 C CA . ASP A 1 97 ? 11.159 8.485 -27.383 1.00 97.44 97 ASP A CA 1
ATOM 828 C C . ASP A 1 97 ? 12.178 7.353 -27.182 1.00 97.44 97 ASP A C 1
ATOM 830 O O . ASP A 1 97 ? 12.236 6.416 -27.979 1.00 97.44 97 ASP A O 1
ATOM 834 N N . LEU A 1 98 ? 12.984 7.424 -26.112 1.00 98.19 98 LEU A N 1
ATOM 835 C CA . LEU A 1 98 ? 13.943 6.364 -25.796 1.00 98.19 98 LEU A CA 1
ATOM 836 C C . LEU A 1 98 ? 13.219 5.053 -25.467 1.00 98.19 98 LEU A C 1
ATOM 838 O O . LEU A 1 98 ? 13.626 3.997 -25.946 1.00 98.19 98 LEU A O 1
ATOM 842 N N . TRP A 1 99 ? 12.139 5.113 -24.685 1.00 98.00 99 TRP A N 1
ATOM 843 C CA . TRP A 1 99 ? 11.347 3.933 -24.348 1.00 98.00 99 TRP A CA 1
ATOM 844 C C . TRP A 1 99 ? 10.712 3.281 -25.581 1.00 98.00 99 TRP A C 1
ATOM 846 O O . TRP A 1 99 ? 10.848 2.074 -25.756 1.00 98.00 99 TRP A O 1
ATOM 856 N N . GLU A 1 100 ? 10.082 4.065 -26.462 1.00 97.56 100 GLU A N 1
ATOM 857 C CA . GLU A 1 100 ? 9.464 3.562 -27.698 1.00 97.56 100 GLU A CA 1
ATOM 858 C C . GLU A 1 100 ? 10.492 2.843 -28.586 1.00 97.56 100 GLU A C 1
ATOM 860 O O . GLU A 1 100 ? 10.203 1.784 -29.153 1.00 97.56 100 GLU A O 1
ATOM 865 N N . TYR A 1 101 ? 11.720 3.373 -28.661 1.00 98.00 101 TYR A N 1
ATOM 866 C CA . TYR A 1 101 ? 12.812 2.717 -29.373 1.00 98.00 101 TYR A CA 1
ATOM 867 C C . TYR A 1 101 ? 13.204 1.386 -28.716 1.00 98.00 101 TYR A C 1
ATOM 869 O O . TYR A 1 101 ? 13.324 0.381 -29.419 1.00 98.00 101 TYR A O 1
ATOM 877 N N . VAL A 1 102 ? 13.400 1.361 -27.393 1.00 97.56 102 VAL A N 1
ATOM 878 C CA . VAL A 1 102 ? 13.782 0.149 -26.645 1.00 97.56 102 VAL A CA 1
ATOM 879 C C . VAL A 1 102 ? 12.728 -0.943 -26.820 1.00 97.56 102 VAL A C 1
ATOM 881 O O . VAL A 1 102 ? 13.060 -2.059 -27.217 1.00 97.56 102 VAL A O 1
ATOM 884 N N . GLU A 1 103 ? 11.455 -0.610 -26.613 1.00 96.38 103 GLU A N 1
ATOM 885 C CA . GLU A 1 103 ? 10.335 -1.543 -26.749 1.00 96.38 103 GLU A CA 1
ATOM 886 C C . GLU A 1 103 ? 10.205 -2.087 -28.182 1.00 96.38 103 GLU A C 1
ATOM 888 O O . GLU A 1 103 ? 9.871 -3.255 -28.377 1.00 96.38 103 GLU A O 1
ATOM 893 N N . SER A 1 104 ? 10.519 -1.277 -29.198 1.00 96.31 104 SER A N 1
ATOM 894 C CA . SER A 1 104 ? 10.401 -1.680 -30.605 1.00 96.31 104 SER A CA 1
ATOM 895 C C . SER A 1 104 ? 11.609 -2.454 -31.144 1.00 96.31 104 SER A C 1
ATOM 897 O O . SER A 1 104 ? 11.445 -3.265 -32.057 1.00 96.31 104 SER A O 1
ATOM 899 N N . ASN A 1 105 ? 12.817 -2.197 -30.628 1.00 96.50 105 ASN A N 1
ATOM 900 C CA . ASN A 1 105 ? 14.067 -2.667 -31.244 1.00 96.50 105 ASN A CA 1
ATOM 901 C C . ASN A 1 105 ? 14.907 -3.577 -30.337 1.00 96.50 105 ASN A C 1
ATOM 903 O O . ASN A 1 105 ? 15.607 -4.453 -30.847 1.00 96.50 105 ASN A O 1
ATOM 907 N N . LEU A 1 106 ? 14.825 -3.411 -29.014 1.00 95.06 106 LEU A N 1
ATOM 908 C CA . LEU A 1 106 ? 15.622 -4.163 -28.035 1.00 95.06 106 LEU A CA 1
ATOM 909 C C . LEU A 1 106 ? 14.815 -5.226 -27.276 1.00 95.06 106 LEU A C 1
ATOM 911 O O . LEU A 1 106 ? 15.355 -5.902 -26.408 1.00 95.06 106 LEU A O 1
ATOM 915 N N . ASN A 1 107 ? 13.542 -5.420 -27.622 1.00 96.00 107 ASN A N 1
ATOM 916 C CA . ASN A 1 107 ? 12.607 -6.247 -26.860 1.00 96.00 107 ASN A CA 1
ATOM 917 C C . ASN A 1 107 ? 12.240 -7.577 -27.544 1.00 96.00 107 ASN A C 1
ATOM 919 O O . ASN A 1 107 ? 11.090 -8.016 -27.537 1.00 96.00 107 ASN A O 1
ATOM 923 N N . ASN A 1 108 ? 13.203 -8.228 -28.200 1.00 93.62 108 ASN A N 1
ATOM 924 C CA . ASN A 1 108 ? 12.943 -9.504 -28.886 1.00 93.62 108 ASN A CA 1
ATOM 925 C C . ASN A 1 108 ? 12.620 -10.656 -27.913 1.00 93.62 108 ASN A C 1
ATOM 927 O O . ASN A 1 108 ? 12.019 -11.653 -28.319 1.00 93.62 108 ASN A O 1
ATOM 931 N N . ASP A 1 109 ? 13.042 -10.537 -26.654 1.00 93.88 109 ASP A N 1
ATOM 932 C CA . ASP A 1 109 ? 12.746 -11.468 -25.562 1.00 93.88 109 ASP A CA 1
ATOM 933 C C . ASP A 1 109 ? 11.408 -11.176 -24.858 1.00 93.88 109 ASP A C 1
ATOM 935 O O . ASP A 1 109 ? 10.836 -12.083 -24.248 1.00 93.88 109 ASP A O 1
ATOM 939 N N . GLY A 1 110 ? 10.872 -9.961 -25.012 1.00 95.75 110 GLY A N 1
ATOM 940 C CA . GLY A 1 110 ? 9.634 -9.509 -24.384 1.00 95.75 110 GLY A CA 1
ATOM 941 C C . GLY A 1 110 ? 9.801 -9.096 -22.921 1.00 95.75 110 GLY A C 1
ATOM 942 O O . GLY A 1 110 ? 8.819 -9.136 -22.180 1.00 95.75 110 GLY A O 1
ATOM 943 N N . TYR A 1 111 ? 11.018 -8.770 -22.476 1.00 97.31 111 TYR A N 1
ATOM 944 C CA . TYR A 1 111 ? 11.274 -8.370 -21.093 1.00 97.31 111 TYR A CA 1
ATOM 945 C C . TYR A 1 111 ? 11.009 -6.895 -20.818 1.00 97.31 111 TYR A C 1
ATOM 947 O O . TYR A 1 111 ? 10.692 -6.564 -19.677 1.00 97.31 111 TYR A O 1
ATOM 955 N N . PHE A 1 112 ? 11.098 -6.023 -21.823 1.00 97.88 112 PHE A N 1
ATOM 956 C CA . PHE A 1 112 ? 10.624 -4.647 -21.709 1.00 97.88 112 PHE A CA 1
ATOM 957 C C . PHE A 1 112 ? 9.111 -4.607 -21.922 1.00 97.88 112 PHE A C 1
ATOM 959 O O . PHE A 1 112 ? 8.612 -5.068 -22.945 1.00 97.88 112 PHE A O 1
ATOM 966 N N . ASP A 1 113 ? 8.363 -4.066 -20.970 1.00 95.94 113 ASP A N 1
ATOM 967 C CA . ASP A 1 113 ? 6.911 -3.942 -21.103 1.00 95.94 113 ASP A CA 1
ATOM 968 C C . ASP A 1 113 ? 6.388 -2.767 -20.266 1.00 95.94 113 ASP A C 1
ATOM 970 O O . ASP A 1 113 ? 7.082 -2.208 -19.406 1.00 95.94 113 ASP A O 1
ATOM 974 N N . THR A 1 114 ? 5.147 -2.380 -20.544 1.00 95.38 114 THR A N 1
ATOM 975 C CA . THR A 1 114 ? 4.444 -1.289 -19.875 1.00 95.38 114 THR A CA 1
ATOM 976 C C . THR A 1 114 ? 3.171 -1.816 -19.222 1.00 95.38 114 THR A C 1
ATOM 978 O O . THR A 1 114 ? 2.322 -2.431 -19.866 1.00 95.38 114 THR A O 1
ATOM 981 N N . ALA A 1 115 ? 2.982 -1.525 -17.935 1.00 94.88 115 ALA A N 1
ATOM 982 C CA . ALA A 1 115 ? 1.753 -1.849 -17.218 1.00 94.88 115 ALA A CA 1
ATOM 983 C C . ALA A 1 115 ? 1.078 -0.589 -16.683 1.00 94.88 115 ALA A C 1
ATOM 985 O O . ALA A 1 115 ? 1.718 0.277 -16.098 1.00 94.88 115 ALA A O 1
ATOM 986 N N . PHE A 1 116 ? -0.247 -0.506 -16.814 1.00 96.31 116 PHE A N 1
ATOM 987 C CA . PHE A 1 116 ? -1.016 0.523 -16.121 1.00 96.31 116 PHE A CA 1
ATOM 988 C C . PHE A 1 116 ? -1.216 0.119 -14.658 1.00 96.31 116 PHE A C 1
ATOM 990 O O . PHE A 1 116 ? -1.835 -0.908 -14.359 1.00 96.31 116 PHE A O 1
ATOM 997 N N . MET A 1 117 ? -0.709 0.938 -13.744 1.00 95.81 117 MET A N 1
ATOM 998 C CA . MET A 1 117 ? -0.648 0.656 -12.316 1.00 95.81 117 MET A CA 1
ATOM 999 C C . MET A 1 117 ? -1.411 1.717 -11.528 1.00 95.81 117 MET A C 1
ATOM 1001 O O . MET A 1 117 ? -1.473 2.885 -11.907 1.00 95.81 117 MET A O 1
ATOM 1005 N N . LYS A 1 118 ? -1.992 1.330 -10.393 1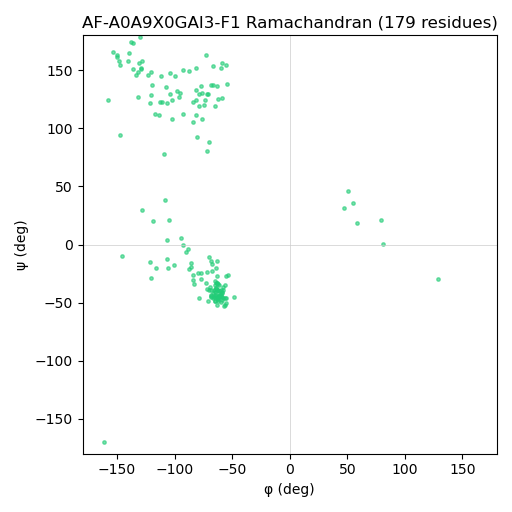.00 96.44 118 LYS A N 1
ATOM 1006 C CA . LYS A 1 118 ? -2.592 2.277 -9.445 1.00 96.44 118 LYS A CA 1
ATOM 1007 C C . LYS A 1 118 ? -2.095 2.035 -8.036 1.00 96.44 118 LYS A C 1
ATOM 1009 O O . LYS A 1 118 ? -1.832 0.898 -7.642 1.00 96.44 118 LYS A O 1
ATOM 1014 N N . GLU A 1 119 ? -2.082 3.103 -7.253 1.00 95.88 119 GLU A N 1
ATOM 1015 C CA . GLU A 1 119 ? -1.912 2.999 -5.814 1.00 95.88 119 GLU A CA 1
ATOM 1016 C C . GLU A 1 119 ? -3.203 2.471 -5.171 1.00 95.88 119 GLU A C 1
ATOM 1018 O O . GLU A 1 119 ? -4.274 3.076 -5.257 1.00 95.88 119 GLU A O 1
ATOM 1023 N N . GLU A 1 120 ? -3.098 1.334 -4.494 1.00 96.50 120 GLU A N 1
ATOM 1024 C CA . GLU A 1 120 ? -4.180 0.720 -3.739 1.00 96.50 120 GLU A CA 1
ATOM 1025 C C . GLU A 1 120 ? -3.863 0.768 -2.244 1.00 96.50 120 GLU A C 1
ATOM 1027 O O . GLU A 1 120 ? -2.855 0.234 -1.779 1.00 96.50 120 GLU A O 1
ATOM 1032 N N . GLY A 1 121 ? -4.763 1.382 -1.472 1.00 97.44 121 GLY A N 1
ATOM 1033 C CA . GLY A 1 121 ? -4.717 1.310 -0.017 1.00 97.44 121 GLY A CA 1
ATOM 1034 C C . GLY A 1 121 ? -5.278 -0.019 0.486 1.00 97.44 121 GLY A C 1
ATOM 1035 O O . GLY A 1 121 ? -6.408 -0.374 0.148 1.00 97.44 121 GLY A O 1
ATOM 1036 N N . PHE A 1 122 ? -4.547 -0.709 1.356 1.00 98.19 122 PHE A N 1
ATOM 1037 C CA . PHE A 1 122 ? -4.952 -1.990 1.933 1.00 98.19 122 PHE A CA 1
ATOM 1038 C C . PHE A 1 122 ? -4.797 -2.001 3.457 1.00 98.19 122 PHE A C 1
ATOM 1040 O O . PHE A 1 122 ? -4.023 -1.236 4.032 1.00 98.19 122 PHE A O 1
ATOM 1047 N N . ILE A 1 123 ? -5.559 -2.872 4.122 1.00 98.31 123 ILE A N 1
ATOM 1048 C CA . ILE A 1 123 ? -5.375 -3.138 5.551 1.00 98.31 123 ILE A CA 1
ATOM 1049 C C . ILE A 1 123 ? -4.273 -4.176 5.699 1.00 98.31 123 ILE A C 1
ATOM 1051 O O . ILE A 1 123 ? -4.379 -5.269 5.141 1.00 98.31 123 ILE A O 1
ATOM 1055 N N . VAL A 1 124 ? -3.229 -3.833 6.449 1.00 98.00 124 VAL A N 1
ATOM 1056 C CA . VAL A 1 124 ? -2.113 -4.737 6.712 1.00 98.00 124 VAL A CA 1
ATOM 1057 C C . VAL A 1 124 ? -2.642 -5.965 7.467 1.00 98.00 124 VAL A C 1
ATOM 1059 O O . VAL A 1 124 ? -3.261 -5.803 8.528 1.00 98.00 124 VAL A O 1
ATOM 1062 N N . PRO A 1 125 ? -2.402 -7.186 6.951 1.00 96.88 125 PRO A N 1
ATOM 1063 C CA . PRO A 1 125 ? -2.786 -8.420 7.623 1.00 96.88 125 PRO A CA 1
ATOM 1064 C C . PRO A 1 125 ? -2.212 -8.522 9.035 1.00 96.88 125 PRO A C 1
ATOM 1066 O O . PRO A 1 125 ? -1.184 -7.926 9.347 1.00 96.88 125 PRO A O 1
ATOM 1069 N N . ASP A 1 126 ? -2.888 -9.288 9.888 1.00 95.94 126 ASP A N 1
ATOM 1070 C CA . ASP A 1 126 ? -2.446 -9.590 11.256 1.00 95.94 126 ASP A CA 1
ATOM 1071 C C . ASP A 1 126 ? -2.239 -8.358 12.155 1.00 95.94 126 ASP A C 1
ATOM 1073 O O . ASP A 1 126 ? -1.614 -8.440 13.213 1.00 95.94 126 ASP A O 1
ATOM 1077 N N . THR A 1 127 ? -2.822 -7.216 11.773 1.00 97.12 127 THR A N 1
ATOM 1078 C CA . THR A 1 127 ? -2.895 -6.022 12.615 1.00 97.12 127 THR A CA 1
ATOM 1079 C C . THR A 1 127 ? -4.287 -5.887 13.219 1.00 97.12 127 THR A C 1
ATOM 1081 O O . THR A 1 127 ? -5.300 -5.878 12.520 1.00 97.12 127 THR A O 1
ATOM 1084 N N . MET A 1 128 ? -4.344 -5.808 14.546 1.00 97.56 128 MET A N 1
ATOM 1085 C CA . MET A 1 128 ? -5.544 -5.480 15.306 1.00 97.56 128 MET A CA 1
ATOM 1086 C C . MET A 1 128 ? -5.107 -4.955 16.667 1.00 97.56 128 MET A C 1
ATOM 1088 O O . MET A 1 128 ? -4.378 -5.631 17.388 1.00 97.56 128 MET A O 1
ATOM 1092 N N . PHE A 1 129 ? -5.563 -3.756 17.005 1.00 98.06 129 PHE A N 1
ATOM 1093 C CA . PHE A 1 129 ? -5.244 -3.078 18.253 1.00 98.06 129 PHE A CA 1
ATOM 1094 C C . PHE A 1 129 ? -6.521 -2.513 18.862 1.00 98.06 129 PHE A C 1
ATOM 1096 O O . PHE A 1 129 ? -7.438 -2.087 18.150 1.00 98.06 129 PHE A O 1
ATOM 1103 N N . LEU A 1 130 ? -6.601 -2.495 20.190 1.00 97.06 130 LEU A N 1
ATOM 1104 C CA . LEU A 1 130 ? -7.754 -1.901 20.875 1.00 97.06 130 LEU A CA 1
ATOM 1105 C C . LEU A 1 130 ? -7.647 -0.377 20.933 1.00 97.06 130 LEU A C 1
ATOM 1107 O O . LEU A 1 130 ? -8.671 0.310 20.998 1.00 97.06 130 LEU A O 1
ATOM 1111 N N . THR A 1 131 ? -6.425 0.154 20.864 1.00 97.56 131 THR A N 1
ATOM 1112 C CA . THR A 1 131 ? -6.180 1.585 21.005 1.00 97.56 131 THR A CA 1
ATOM 1113 C C . THR A 1 131 ? -5.334 2.162 19.876 1.00 97.56 131 THR A C 1
ATOM 1115 O O . THR A 1 131 ? -4.504 1.485 19.261 1.00 97.56 131 THR A O 1
ATOM 1118 N N . LYS A 1 132 ? -5.562 3.447 19.585 1.00 97.88 132 LYS A N 1
ATOM 1119 C CA . LYS A 1 132 ? -4.813 4.171 18.552 1.00 97.88 132 LYS A CA 1
ATOM 1120 C C . LYS A 1 132 ? -3.339 4.284 18.919 1.00 97.88 132 LYS A C 1
ATOM 1122 O O . LYS A 1 132 ? -2.484 4.220 18.039 1.00 97.88 132 LYS A O 1
ATOM 1127 N N . GLU A 1 133 ? -3.041 4.483 20.200 1.00 97.88 133 GLU A N 1
ATOM 1128 C CA . GLU A 1 133 ? -1.670 4.659 20.675 1.00 97.88 133 GLU A CA 1
ATOM 1129 C C . GLU A 1 133 ? -0.865 3.365 20.543 1.00 97.88 133 GLU A C 1
ATOM 1131 O O . GLU A 1 133 ? 0.286 3.401 20.110 1.00 97.88 133 GLU A O 1
ATOM 1136 N N . GLU A 1 134 ? -1.478 2.210 20.815 1.00 98.06 134 GLU A N 1
ATOM 1137 C CA . GLU A 1 134 ? -0.869 0.903 20.559 1.00 98.06 134 GLU A CA 1
ATOM 1138 C C . GLU A 1 134 ? -0.520 0.742 19.068 1.00 98.06 134 GLU A C 1
ATOM 1140 O O . GLU A 1 134 ? 0.625 0.434 18.731 1.00 98.06 134 GLU A O 1
ATOM 1145 N N . ALA A 1 135 ? -1.454 1.067 18.166 1.00 98.25 135 ALA A N 1
ATOM 1146 C CA . ALA A 1 135 ? -1.226 1.018 16.720 1.00 98.25 135 ALA A CA 1
ATOM 1147 C C . ALA A 1 135 ? -0.119 1.991 16.249 1.00 98.25 135 ALA A C 1
ATOM 1149 O O . ALA A 1 135 ? 0.700 1.646 15.393 1.00 98.25 135 ALA A O 1
ATOM 1150 N N . LYS A 1 136 ? -0.042 3.201 16.822 1.00 98.25 136 LYS A N 1
ATOM 1151 C CA . LYS A 1 136 ? 1.034 4.171 16.536 1.00 98.25 136 LYS A CA 1
ATOM 1152 C C . LYS A 1 136 ? 2.394 3.657 16.996 1.00 98.25 136 LYS A C 1
ATOM 1154 O O . LYS A 1 136 ? 3.377 3.769 16.262 1.00 98.25 136 LYS A O 1
ATOM 1159 N N . ASN A 1 137 ? 2.459 3.097 18.201 1.00 98.31 137 ASN A N 1
ATOM 1160 C CA . ASN A 1 137 ? 3.691 2.535 18.743 1.00 98.31 137 ASN A CA 1
ATOM 1161 C C . ASN A 1 137 ? 4.159 1.334 17.921 1.00 98.31 137 ASN A C 1
ATOM 1163 O O . ASN A 1 137 ? 5.351 1.235 17.623 1.00 98.31 137 ASN A O 1
ATOM 1167 N N . HIS A 1 138 ? 3.227 0.490 17.474 1.00 98.19 138 HIS A N 1
ATOM 1168 C CA . HIS A 1 138 ? 3.514 -0.593 16.540 1.00 98.19 138 HIS A CA 1
ATOM 1169 C C . HIS A 1 138 ? 4.164 -0.074 15.254 1.00 98.19 138 HIS A C 1
ATOM 1171 O O . HIS A 1 138 ? 5.249 -0.536 14.906 1.00 98.19 138 HIS A O 1
ATOM 1177 N N . LEU A 1 139 ? 3.566 0.925 14.592 1.00 97.69 139 LEU A N 1
ATOM 1178 C CA . LEU A 1 139 ? 4.142 1.543 13.390 1.00 97.69 139 LEU A CA 1
ATOM 1179 C C . LEU A 1 139 ? 5.531 2.124 13.639 1.00 97.69 139 LEU A C 1
ATOM 1181 O O . LEU A 1 139 ? 6.450 1.895 12.859 1.00 97.69 139 LEU A O 1
ATOM 1185 N N . LYS A 1 140 ? 5.709 2.856 14.740 1.00 97.94 140 LYS A N 1
ATOM 1186 C CA . LYS A 1 140 ? 6.990 3.485 15.074 1.00 97.94 140 LYS A CA 1
ATOM 1187 C C . LYS A 1 140 ? 8.109 2.455 15.225 1.00 97.94 140 LYS A C 1
ATOM 1189 O O . LYS A 1 140 ? 9.206 2.677 14.717 1.00 97.94 140 LYS A O 1
ATOM 1194 N N . LEU A 1 141 ? 7.835 1.352 15.922 1.00 98.06 141 LEU A N 1
ATOM 1195 C CA . LEU A 1 141 ? 8.813 0.299 16.205 1.00 98.06 141 LEU A CA 1
ATOM 1196 C C . LEU A 1 141 ? 9.073 -0.620 15.004 1.00 98.06 141 LEU A C 1
ATOM 1198 O O . LEU A 1 141 ? 10.147 -1.208 14.919 1.00 98.06 141 LEU A O 1
ATOM 1202 N N . ASN A 1 142 ? 8.117 -0.720 14.079 1.00 97.50 142 ASN A N 1
ATOM 1203 C CA . ASN A 1 142 ? 8.145 -1.662 12.958 1.00 97.50 142 ASN A CA 1
ATOM 1204 C C . ASN A 1 142 ? 8.130 -0.973 11.585 1.00 97.50 142 ASN A C 1
ATOM 1206 O O . ASN A 1 142 ? 7.788 -1.607 10.594 1.00 97.50 142 ASN A O 1
ATOM 1210 N N . ASN A 1 143 ? 8.496 0.310 11.508 1.00 95.06 143 ASN A N 1
ATOM 1211 C CA . ASN A 1 143 ? 8.385 1.123 10.287 1.00 95.06 143 ASN A CA 1
ATOM 1212 C C . ASN A 1 143 ? 9.089 0.521 9.056 1.00 95.06 143 ASN A C 1
ATOM 1214 O O . ASN A 1 143 ? 8.641 0.746 7.943 1.00 95.06 143 ASN A O 1
ATOM 1218 N N . TYR A 1 144 ? 10.136 -0.281 9.253 1.00 96.19 144 TYR A N 1
ATOM 1219 C CA . TYR A 1 144 ? 10.897 -0.936 8.188 1.00 96.19 144 TYR A CA 1
ATOM 1220 C C . TYR A 1 144 ? 10.127 -2.064 7.475 1.00 96.19 144 TYR A C 1
ATOM 1222 O O . TYR A 1 144 ? 10.581 -2.541 6.441 1.00 96.19 144 TYR A O 1
ATOM 1230 N N . HIS A 1 145 ? 8.976 -2.487 8.013 1.00 96.38 145 HIS A N 1
ATOM 1231 C CA . HIS A 1 145 ? 8.044 -3.426 7.369 1.00 96.38 145 HIS A CA 1
ATOM 1232 C C . HIS A 1 145 ? 6.943 -2.727 6.561 1.00 96.38 145 HIS A C 1
ATOM 1234 O O . HIS A 1 145 ? 6.075 -3.400 6.010 1.00 96.38 145 HIS A O 1
ATOM 1240 N N . TYR A 1 146 ? 6.939 -1.394 6.535 1.00 97.00 146 TYR A N 1
ATOM 1241 C CA . TYR A 1 146 ? 5.854 -0.583 5.994 1.00 97.00 146 TYR A CA 1
ATOM 1242 C C . TYR A 1 146 ? 6.365 0.442 4.992 1.00 97.00 146 TYR A C 1
ATOM 1244 O O . TYR A 1 146 ? 7.527 0.852 5.035 1.00 97.00 146 TYR A O 1
ATOM 1252 N N . THR A 1 147 ? 5.479 0.913 4.115 1.00 96.94 147 THR A N 1
ATOM 1253 C CA . THR A 1 147 ? 5.804 2.088 3.304 1.00 96.94 147 THR A CA 1
ATOM 1254 C C . THR A 1 147 ? 5.774 3.357 4.158 1.00 96.94 147 THR A C 1
ATOM 1256 O O . THR A 1 147 ? 5.171 3.415 5.234 1.00 96.94 147 THR A O 1
ATOM 1259 N N . SER A 1 148 ? 6.375 4.434 3.652 1.00 96.38 148 SER A N 1
ATOM 1260 C CA . SER A 1 148 ? 6.333 5.751 4.300 1.00 96.38 148 SER A CA 1
ATOM 1261 C C . SER A 1 148 ? 4.920 6.347 4.405 1.00 96.38 148 SER A C 1
ATOM 1263 O O . SER A 1 148 ? 4.718 7.298 5.161 1.00 96.38 148 SER A O 1
ATOM 1265 N N . LYS A 1 149 ? 3.940 5.797 3.673 1.00 97.62 149 LYS A N 1
ATOM 1266 C CA . LYS A 1 149 ? 2.531 6.214 3.698 1.00 97.62 149 LYS A CA 1
ATOM 1267 C C . LYS A 1 149 ? 1.691 5.453 4.737 1.00 97.62 149 LYS A C 1
ATOM 1269 O O . LYS A 1 149 ? 0.516 5.789 4.934 1.00 97.62 149 LYS A O 1
ATOM 1274 N N . ALA A 1 150 ? 2.256 4.444 5.402 1.00 98.12 150 ALA A N 1
ATOM 1275 C CA . ALA A 1 150 ? 1.537 3.654 6.391 1.00 98.12 150 ALA A CA 1
ATOM 1276 C C . ALA A 1 150 ? 1.090 4.502 7.589 1.00 98.12 150 ALA A C 1
ATOM 1278 O O . ALA A 1 150 ? 1.838 5.322 8.123 1.00 98.12 150 ALA A O 1
ATOM 1279 N N . HIS A 1 151 ? -0.148 4.299 8.030 1.00 98.06 151 HIS A N 1
ATOM 1280 C CA . HIS A 1 151 ? -0.742 5.054 9.131 1.00 98.06 151 HIS A CA 1
ATOM 1281 C C . HIS A 1 151 ? -1.777 4.214 9.886 1.00 98.06 151 HIS A C 1
ATOM 1283 O O . HIS A 1 151 ? -2.280 3.198 9.400 1.00 98.06 151 HIS A O 1
ATOM 1289 N N . THR A 1 152 ? -2.098 4.636 11.110 1.00 98.00 152 THR A N 1
ATOM 1290 C CA . THR A 1 152 ? -3.176 4.023 11.891 1.00 98.00 152 THR A CA 1
ATOM 1291 C C . THR A 1 152 ? -4.516 4.283 11.226 1.00 98.00 152 THR A C 1
ATOM 1293 O O . THR A 1 152 ? -4.791 5.416 10.834 1.00 98.00 152 THR A O 1
ATOM 1296 N N . TYR A 1 153 ? -5.373 3.273 11.176 1.00 97.88 153 TYR A N 1
ATOM 1297 C CA . TYR A 1 153 ? -6.693 3.374 10.575 1.00 97.88 153 TYR A CA 1
ATOM 1298 C C . TYR A 1 153 ? -7.743 2.789 11.516 1.00 97.88 153 TYR A C 1
ATOM 1300 O O . TYR A 1 153 ? -7.606 1.659 11.988 1.00 97.88 153 TYR A O 1
ATOM 1308 N N . ALA A 1 154 ? -8.786 3.565 11.811 1.00 97.75 154 ALA A N 1
ATOM 1309 C CA . ALA A 1 154 ? -9.907 3.078 12.599 1.00 97.75 154 ALA A CA 1
ATOM 1310 C C . ALA A 1 154 ? -10.805 2.189 11.734 1.00 97.75 154 ALA A C 1
ATOM 1312 O O . ALA A 1 154 ? -11.175 2.545 10.615 1.00 97.75 154 ALA A O 1
ATOM 1313 N N . MET A 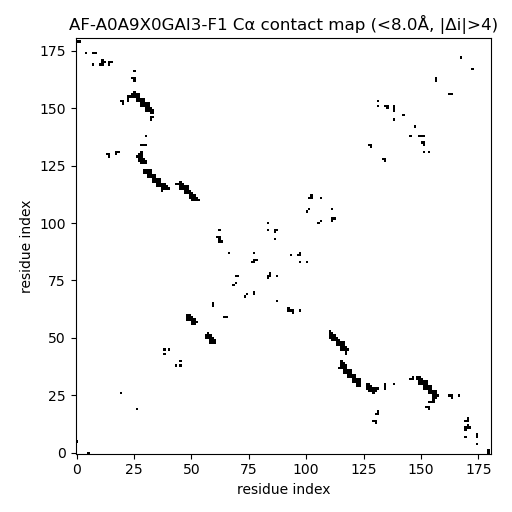1 155 ? -11.242 1.062 12.287 1.00 97.44 155 MET A N 1
ATOM 1314 C CA . MET A 1 155 ? -12.276 0.209 11.713 1.00 97.44 155 MET A CA 1
ATOM 1315 C C . MET A 1 155 ? -13.419 0.033 12.707 1.00 97.44 155 MET A C 1
ATOM 1317 O O . MET A 1 155 ? -13.218 -0.007 13.920 1.00 97.44 155 MET A O 1
ATOM 1321 N N . THR A 1 156 ? -14.641 -0.070 12.192 1.00 97.12 156 THR A N 1
ATOM 1322 C CA . THR A 1 156 ? -15.814 -0.411 13.002 1.00 97.12 156 THR A CA 1
ATOM 1323 C C . THR A 1 156 ? -16.069 -1.909 12.891 1.00 97.12 156 THR A C 1
ATOM 1325 O O . THR A 1 156 ? -16.224 -2.432 11.786 1.00 97.12 156 THR A O 1
ATOM 1328 N N . ALA A 1 157 ? -16.168 -2.606 14.024 1.00 96.50 157 ALA A N 1
ATOM 1329 C CA . ALA A 1 157 ? -16.601 -4.000 14.064 1.00 96.50 157 ALA A CA 1
ATOM 1330 C C . ALA A 1 157 ? -18.113 -4.075 13.777 1.00 96.50 157 ALA A C 1
ATOM 1332 O O . ALA A 1 157 ? -18.968 -4.119 14.664 1.00 96.50 157 ALA A O 1
ATOM 1333 N N . TRP A 1 158 ? -18.444 -4.016 12.489 1.00 94.88 158 TRP A N 1
ATOM 1334 C CA . TRP A 1 158 ? -19.805 -3.843 12.009 1.00 94.88 158 TRP A CA 1
ATOM 1335 C C . TRP A 1 158 ? -20.655 -5.094 12.237 1.00 94.88 158 TRP A C 1
ATOM 1337 O O . TRP A 1 158 ? -20.275 -6.200 11.859 1.00 94.88 158 TRP A O 1
ATOM 1347 N N . ARG A 1 159 ? -21.837 -4.907 12.843 1.00 94.19 159 ARG A N 1
ATOM 1348 C CA . ARG A 1 159 ? -22.786 -5.989 13.174 1.00 94.19 159 ARG A CA 1
ATOM 1349 C C . ARG A 1 159 ? -22.149 -7.111 14.013 1.00 94.19 159 ARG A C 1
ATOM 1351 O O . ARG A 1 159 ? -22.509 -8.278 13.869 1.00 94.19 159 ARG A O 1
ATOM 1358 N N . ALA A 1 160 ? -21.238 -6.747 14.919 1.00 97.12 160 ALA A N 1
ATOM 1359 C CA . ALA A 1 160 ? -20.546 -7.661 15.824 1.00 97.12 160 ALA A CA 1
ATOM 1360 C C . ALA A 1 160 ? -21.024 -7.490 17.288 1.00 97.12 160 ALA A C 1
ATOM 1362 O O . ALA A 1 160 ? -20.310 -6.912 18.109 1.00 97.12 160 ALA A O 1
ATOM 1363 N N . PRO A 1 161 ? -22.200 -8.028 17.676 1.00 96.94 161 PRO A N 1
ATOM 1364 C CA . PRO A 1 161 ? -22.825 -7.743 18.977 1.00 96.94 161 PRO A CA 1
ATOM 1365 C C . PRO A 1 161 ? -22.005 -8.214 20.188 1.00 96.94 161 PRO A C 1
ATOM 1367 O O . PRO A 1 161 ? -22.105 -7.654 21.277 1.00 96.94 161 PRO A O 1
ATOM 1370 N N . LYS A 1 162 ? -21.173 -9.252 20.026 1.00 98.06 162 LYS A N 1
ATOM 1371 C CA . LYS A 1 162 ? -20.265 -9.699 21.095 1.00 98.06 162 LYS A CA 1
ATOM 1372 C C . LYS A 1 162 ? -19.117 -8.714 21.318 1.00 98.06 162 LYS A C 1
ATOM 1374 O O . LYS A 1 162 ? -18.751 -8.484 22.465 1.00 98.06 162 LYS A O 1
ATOM 1379 N N . VAL A 1 163 ? -18.583 -8.136 20.241 1.00 97.19 163 VAL A N 1
ATOM 1380 C CA . VAL A 1 163 ? -17.531 -7.111 20.307 1.00 97.19 163 VAL A CA 1
ATOM 1381 C C . VAL A 1 163 ? -18.102 -5.833 20.907 1.00 97.19 163 VAL A C 1
ATOM 1383 O O . VAL A 1 163 ? -17.513 -5.278 21.824 1.00 97.19 163 VAL A O 1
ATOM 1386 N N . GLU A 1 164 ? -19.293 -5.429 20.464 1.00 97.31 164 GLU A N 1
ATOM 1387 C CA . GLU A 1 164 ? -20.023 -4.296 21.035 1.00 97.31 164 GLU A CA 1
ATOM 1388 C C . GLU A 1 164 ? -20.229 -4.456 22.543 1.00 97.31 164 GLU A C 1
ATOM 1390 O O . GLU A 1 164 ? -19.858 -3.573 23.313 1.00 97.31 164 GLU A O 1
ATOM 1395 N N . ARG A 1 165 ? -20.740 -5.613 22.986 1.00 97.88 165 ARG A N 1
ATOM 1396 C CA . ARG A 1 165 ? -20.921 -5.888 24.415 1.00 97.88 165 ARG A CA 1
ATOM 1397 C C . ARG A 1 165 ? -19.600 -5.868 25.184 1.00 97.88 165 ARG A C 1
ATOM 1399 O O . ARG A 1 165 ? -19.575 -5.356 26.298 1.00 97.88 165 ARG A O 1
ATOM 1406 N N . LEU A 1 166 ? -18.529 -6.440 24.630 1.00 97.44 166 LEU A N 1
ATOM 1407 C CA . LEU A 1 166 ? -17.215 -6.448 25.275 1.00 97.44 166 LEU A CA 1
ATOM 1408 C C . LEU A 1 166 ? -16.668 -5.027 25.440 1.00 97.44 166 LEU A C 1
ATOM 1410 O O . LEU A 1 166 ? -16.318 -4.652 26.555 1.00 97.44 166 LEU A O 1
ATOM 1414 N N . LEU A 1 167 ? -16.627 -4.236 24.365 1.00 96.38 167 LEU A N 1
ATOM 1415 C CA . LEU A 1 167 ? -16.113 -2.868 24.436 1.00 96.38 167 LEU A CA 1
ATOM 1416 C C . LEU A 1 167 ? -16.975 -1.994 25.345 1.00 96.38 167 LEU A C 1
ATOM 1418 O O . LEU A 1 167 ? -16.430 -1.241 26.137 1.00 96.38 167 LEU A O 1
ATOM 1422 N N . ASN A 1 168 ? -18.299 -2.167 25.334 1.00 96.12 168 ASN A N 1
ATOM 1423 C CA . ASN A 1 168 ? -19.176 -1.451 26.256 1.00 96.12 168 ASN A CA 1
ATOM 1424 C C . ASN A 1 168 ? -18.855 -1.757 27.731 1.00 96.12 168 ASN A C 1
ATOM 1426 O O . ASN A 1 168 ? -18.845 -0.843 28.552 1.00 96.12 168 ASN A O 1
ATOM 1430 N N . ILE A 1 169 ? -18.549 -3.016 28.074 1.00 96.56 169 ILE A N 1
ATOM 1431 C CA . ILE A 1 169 ? -18.088 -3.378 29.425 1.00 96.56 169 ILE A CA 1
ATOM 1432 C C . ILE A 1 169 ? -16.767 -2.669 29.734 1.00 96.56 169 ILE A C 1
ATOM 1434 O O . ILE A 1 169 ? -16.651 -2.050 30.786 1.00 96.56 169 ILE A O 1
ATOM 1438 N N . LEU A 1 170 ? -15.791 -2.723 28.823 1.00 95.81 170 LEU A N 1
ATOM 1439 C CA . LEU A 1 170 ? -14.495 -2.070 29.026 1.00 95.81 170 LEU A CA 1
ATOM 1440 C C . LEU A 1 170 ? -14.638 -0.550 29.217 1.00 95.81 170 LEU A C 1
ATOM 1442 O O . LEU A 1 170 ? -13.986 0.016 30.086 1.00 95.81 170 LEU A O 1
ATOM 1446 N N . GLU A 1 171 ? -15.532 0.094 28.469 1.00 94.88 171 GLU A N 1
ATOM 1447 C CA . GLU A 1 171 ? -15.757 1.543 28.498 1.00 94.88 171 GLU A CA 1
ATOM 1448 C C . GLU A 1 171 ? -16.566 2.017 29.715 1.00 94.88 171 GLU A C 1
ATOM 1450 O O . GLU A 1 171 ? -16.374 3.144 30.160 1.00 94.88 171 GLU A O 1
ATOM 1455 N N . THR A 1 172 ? -17.464 1.190 30.268 1.00 96.00 172 THR A N 1
ATOM 1456 C CA . THR A 1 172 ? -18.472 1.660 31.247 1.00 96.00 172 THR A CA 1
ATOM 1457 C C . THR A 1 172 ? -18.428 0.984 32.615 1.00 96.00 172 THR A C 1
ATOM 1459 O O . THR A 1 172 ? -19.046 1.485 33.555 1.00 96.00 172 THR A O 1
ATOM 1462 N N . PHE A 1 173 ? -17.734 -0.148 32.759 1.00 95.69 173 PHE A N 1
ATOM 1463 C CA . PHE A 1 173 ? -17.704 -0.888 34.020 1.00 95.69 173 PHE A CA 1
ATOM 1464 C C . PHE A 1 173 ? -16.943 -0.123 35.115 1.00 95.69 173 PHE A C 1
ATOM 1466 O O . PHE A 1 173 ? -15.859 0.403 34.878 1.00 95.69 173 PHE A O 1
ATOM 1473 N N . ASP A 1 174 ? -17.479 -0.102 36.337 1.00 93.06 174 ASP A N 1
ATOM 1474 C CA . ASP A 1 174 ? -16.806 0.502 37.490 1.00 93.06 174 ASP A CA 1
ATOM 1475 C C . ASP A 1 174 ? -15.754 -0.454 38.072 1.00 93.06 174 ASP A C 1
ATOM 1477 O O . ASP A 1 174 ? -16.042 -1.297 38.927 1.00 93.06 174 ASP A O 1
ATOM 1481 N N . TRP A 1 175 ? -14.511 -0.323 37.609 1.00 89.31 175 TRP A N 1
ATOM 1482 C CA . TRP A 1 175 ? -13.390 -1.140 38.074 1.00 89.31 175 TRP A CA 1
ATOM 1483 C C . TRP A 1 175 ? -12.988 -0.868 39.535 1.00 89.31 175 TRP A C 1
ATOM 1485 O O . TRP A 1 175 ? -12.306 -1.706 40.125 1.00 89.31 175 TRP A O 1
ATOM 1495 N N . GLU A 1 176 ? -13.405 0.252 40.145 1.00 85.44 176 GLU A N 1
ATOM 1496 C CA . GLU A 1 176 ? -13.174 0.521 4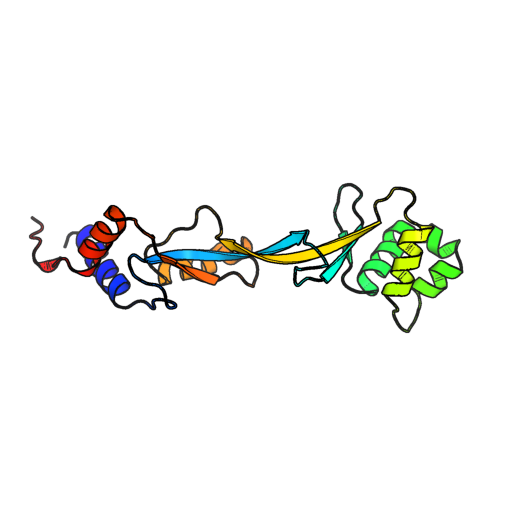1.577 1.00 85.44 176 GLU A CA 1
ATOM 1497 C C . GLU A 1 176 ? -14.051 -0.354 42.478 1.00 85.44 176 GLU A C 1
ATOM 1499 O O . GLU A 1 176 ? -13.694 -0.635 43.623 1.00 85.44 176 GLU A O 1
ATOM 1504 N N . SER A 1 177 ? -15.176 -0.846 41.952 1.00 88.56 177 SER A N 1
ATOM 1505 C CA . SER A 1 177 ? -16.080 -1.739 42.682 1.00 88.56 177 SER A CA 1
ATOM 1506 C C . SER A 1 177 ? -15.492 -3.134 42.950 1.00 88.56 177 SER A C 1
ATOM 1508 O O . SER A 1 177 ? -16.016 -3.883 43.782 1.00 88.56 177 SER A O 1
ATOM 1510 N N . ILE A 1 178 ? -14.394 -3.509 42.279 1.00 86.69 178 ILE A N 1
ATOM 1511 C CA . ILE A 1 178 ? -13.774 -4.824 42.448 1.00 86.69 178 ILE A CA 1
ATOM 1512 C C . ILE A 1 178 ? -12.879 -4.836 43.690 1.00 86.69 178 ILE A C 1
ATOM 1514 O O . ILE A 1 178 ? -11.783 -4.276 43.718 1.00 86.69 178 ILE A O 1
ATOM 1518 N N . SER A 1 179 ? -13.303 -5.585 44.708 1.00 75.19 179 SER A N 1
ATOM 1519 C CA . SER A 1 179 ? -12.453 -5.918 45.851 1.00 75.19 179 SER A CA 1
ATOM 1520 C C . SER A 1 179 ? -11.455 -7.015 45.468 1.00 75.19 179 SER A C 1
ATOM 1522 O O . SER A 1 179 ? -11.822 -8.180 45.311 1.00 75.19 179 SER A O 1
ATOM 1524 N N . THR A 1 180 ? -10.178 -6.657 45.330 1.00 66.38 180 THR A N 1
ATOM 1525 C CA . THR A 1 180 ? -9.092 -7.641 45.215 1.00 66.38 180 THR A CA 1
ATOM 1526 C C . THR A 1 180 ? -8.672 -8.071 46.612 1.00 66.38 180 THR A C 1
ATOM 1528 O O . THR A 1 180 ? -8.040 -7.283 47.320 1.00 66.38 180 THR A O 1
ATOM 1531 N N . LYS A 1 181 ? -9.055 -9.285 47.015 1.00 60.75 181 LYS A N 1
ATOM 1532 C CA . LYS A 1 181 ? -8.457 -9.961 48.174 1.00 60.75 181 LYS A CA 1
ATOM 1533 C C . LYS A 1 181 ? -7.019 -10.370 47.886 1.00 60.75 181 LYS A C 1
ATOM 1535 O O . LYS A 1 181 ? -6.738 -10.702 46.713 1.00 60.75 181 LYS A O 1
#

Sequence (181 aa):
MNKDIQFLKELQQELTTQETDGNASPRFWVIKDYRMVPANEKYDSGEEERFFNDGDLVTFHKFSDLKEFLEEYYSEEIDEDQELRVLVYDENERFDDLWEYVESNLNNDGYFDTAFMKEEGFIVPDTMFLTKEEAKNHLKLNNYHYTSKAHTYAMTAWRAPKVERLLNILETFDWESISTK

Solvent-accessible surface area (backbone atoms only — not comparable to full-atom values): 10699 Å² total; per-residue (Å²): 129,60,67,67,58,54,50,51,51,54,48,21,55,46,67,72,65,55,88,50,88,89,55,57,83,38,59,37,23,28,39,32,33,68,44,80,41,86,51,49,84,89,81,49,82,62,48,80,44,39,32,40,46,88,86,66,80,43,79,42,91,50,42,65,53,49,39,53,49,39,59,73,77,38,43,69,58,39,73,72,32,69,66,56,35,50,50,69,65,37,92,81,54,56,41,68,64,43,47,55,48,42,54,73,71,72,30,90,88,60,31,50,51,75,44,42,28,23,80,44,78,45,72,48,82,98,48,76,30,79,39,68,64,59,37,46,51,50,46,70,78,45,44,90,82,50,57,96,76,46,41,73,36,73,43,54,57,74,95,37,68,69,56,37,53,49,51,49,46,52,59,66,58,70,71,84,75,62,83,81,128

Foldseek 3Di:
DPPVLVVLVVLLVQLQPADQLPDDPPKKKFKKAKDKDFDDPPPDDFDKWKWFCPPDIDTDPFLVSVLVVCVVPVVVVLVVDPVLVCQSPPPVRPPVVNLVCCVVPVCPVVRIDMTTIDMDMDTDPPTIGSGQVVNVVCCVVPVVVGDPRMHMDMDHPPPPVVSRVVSCCSNDPDSVPDDDD

Secondary structure (DSSP, 8-state):
--HHHHHHHHHHHHHHHS--TTPPSSEEEEEEEEEEEE--TTTS--EEEEEEESSSEEEE-SHHHHHHHHHHH-HHHHHH-HHHHHHHT-TT--HHHHHHHHHHHT-SSS-EEEEEEEEEEEEPTT--BSSHHHHHHHHHHSGGGS-TT-EEEEEE-TT-HHHHHHHHHHHH--GGG----